Protein 6WT6 (pdb70)

InterPro domains:
  IPR000157 Toll/interleukin-1 receptor homology (TIR) domain [PF13676] (34-150)
  IPR000157 Toll/interleukin-1 receptor homology (TIR) domain [PS50104] (29-163)
  IPR000157 Toll/interleukin-1 receptor homology (TIR) domain [SM00255] (30-162)
  IPR029158 Stimulator of interferon genes protein [PTHR34339] (172-359)
  IPR035897 Toll/interleukin-1 receptor homology (TIR) domain superfamily [G3DSA:3.40.50.10140] (25-163)
  IPR035897 Toll/interleukin-1 receptor homology (TIR) domain superfamily [SSF52200] (25-157)
  IPR038623 Stimulator of interferon genes protein, C-terminal domain superfamily [G3DSA:3.40.50.12100] (213-358)
  IPR047191 Stimulator of interferon genes protein, C-terminal [cd22658] (174-353)
  IPR055432 STING, ligand-binding domain [PF15009] (174-352)

Organism: Magallana gigas (NCBI:txid29159)

Solvent-accessible surface area: 16836 Å² total; per-residue (Å²): 150,58,23,139,44,149,168,23,32,83,56,11,0,2,0,0,13,5,76,135,43,7,36,82,90,0,90,87,21,0,80,28,0,57,94,118,40,9,64,3,1,0,20,97,97,52,24,124,142,63,88,80,66,51,84,38,5,69,90,8,28,122,32,5,29,4,0,0,0,0,0,7,77,45,0,50,146,34,131,20,8,159,126,38,0,73,66,10,27,63,99,10,99,108,107,7,83,100,23,10,4,4,14,37,32,75,53,10,148,60,114,99,1,39,92,61,0,104,82,7,114,27,65,215,107,26,67,71,4,12,140,43,0,49,173,94,41,18,61,33,0,103,58,33,0,111,48,24,11,138,53,66,0,58,121,45,0,26,89,7,19,122,41,0,79,123,33,29,177,111,66,142,0,98,41,92,0,0,40,17,0,0,0,0,1,1,46,20,0,119,28,116,156,19,2,18,74,33,7,98,80,7,108,110,94,37,103,2,131,193,16,35,0,9,3,0,62,21,125,126,49,74,58,18,34,0,0,1,41,24,0,48,38,0,49,52,0,46,98,32,33,113,73,110,134,40,46,3,129,64,188,60,9,82,68,12,2,82,120,0,45,86,11,0,78,144,13,8,100,109,14,120,79,0,18,166,31,18,54,11,4,70,16,145,27,109,93,150,69,51,67,31,14,4,117,56,1,5,92,35,0,69,53,3,36,164,141,62,131

Nearest PDB structures (foldseek):
  6wt6-assembly1_A-2  TM=1.003E+00  e=1.802E-65  Magallana gigas
  6wt7-assembly1_A-2  TM=9.600E-01  e=3.112E-53  Magallana gigas
  4ef5-assembly1_A-2  TM=8.897E-01  e=1.260E-12  Homo sapiens
  6mx3-assembly1_A  TM=8.630E-01  e=6.701E-11  Homo sapiens
  6nt5-assembly1_B  TM=8.160E-01  e=1.085E-10  Homo sapiens

B-factor: mean 51.31, std 22.72, range [13.5, 141.65]

Structure (mmCIF, N/CA/C/O backbone):
data_6WT6
#
_entry.id   6WT6
#
_cell.length_a   136.424
_cell.length_b   136.424
_cell.length_c   40.325
_cell.angle_alpha   90.000
_cell.angle_beta   90.000
_cell.angle_gamma   90.000
#
_symmetry.space_group_name_H-M   'P 42 21 2'
#
loop_
_entity.id
_entity.type
_entity.pdbx_description
1 polymer 'Metazoan TIR-STING fusion'
2 water water
#
loop_
_atom_site.group_PDB
_atom_site.id
_atom_site.type_symbol
_atom_site.label_atom_id
_atom_site.label_alt_id
_atom_site.label_comp_id
_atom_site.label_asym_id
_atom_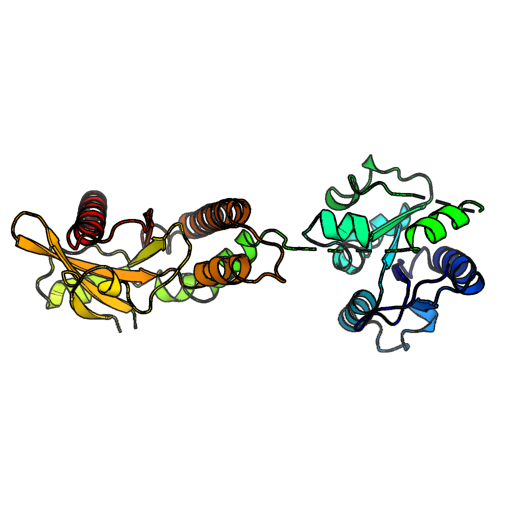site.label_entity_id
_atom_site.label_seq_id
_atom_site.pdbx_PDB_ins_code
_atom_site.Cartn_x
_atom_site.Cartn_y
_atom_site.Cartn_z
_atom_site.occupancy
_atom_site.B_iso_or_equiv
_atom_site.auth_seq_id
_atom_site.auth_comp_id
_atom_site.auth_asym_id
_atom_site.auth_atom_id
_atom_site.pdbx_PDB_model_num
ATOM 1 N N . SER A 1 21 ? 79.95700 35.81901 10.36444 1.000 47.27709 21 SER A N 1
ATOM 2 C CA . SER A 1 21 ? 80.09988 36.71701 9.22311 1.000 49.87563 21 SER A CA 1
ATOM 3 C C . SER A 1 21 ? 78.99020 36.47384 8.20260 1.000 50.46915 21 SER A C 1
ATOM 4 O O . SER A 1 21 ? 78.10160 37.30827 8.03545 1.000 55.92631 21 SER A O 1
ATOM 7 N N . VAL A 1 22 ? 79.03921 35.33083 7.52647 1.000 48.77403 22 VAL A N 1
ATOM 8 C CA . VAL A 1 22 ? 78.01428 34.94539 6.56106 1.000 49.27233 22 VAL A CA 1
ATOM 9 C C . VAL A 1 22 ? 76.87273 34.28725 7.32938 1.000 48.37164 22 VAL A C 1
ATOM 10 O O . VAL A 1 22 ? 77.10193 33.27063 8.00326 1.000 47.09260 22 VAL A O 1
ATOM 14 N N . PRO A 1 23 ? 75.65264 34.81333 7.25855 1.000 47.35435 23 PRO A N 1
ATOM 15 C CA . PRO A 1 23 ? 74.57364 34.29723 8.10373 1.000 49.51312 23 PRO A CA 1
ATOM 16 C C . PRO A 1 23 ? 74.01898 32.97187 7.60813 1.000 53.65348 23 PRO A C 1
ATOM 17 O O . PRO A 1 23 ? 74.08368 32.63863 6.42252 1.000 56.41159 23 PRO A O 1
ATOM 21 N N . VAL A 1 24 ? 73.46890 32.21139 8.55002 1.000 51.55021 24 VAL A N 1
ATOM 22 C CA . VAL A 1 24 ? 72.76593 30.97560 8.22800 1.000 50.36720 24 VAL A CA 1
ATOM 23 C C . VAL A 1 24 ? 71.34312 31.32288 7.81181 1.000 53.33980 24 VAL A C 1
ATOM 24 O O . VAL A 1 24 ? 70.68567 32.16546 8.43551 1.000 55.58516 24 VAL A O 1
ATOM 28 N N . LEU A 1 25 ? 70.85995 30.68280 6.75226 1.000 53.46941 25 LEU A N 1
ATOM 29 C CA . LEU A 1 25 ? 69.60053 31.07731 6.13771 1.000 54.68373 25 LEU A CA 1
ATOM 30 C C . LEU A 1 25 ? 68.42188 30.31049 6.72695 1.000 60.52577 25 LEU A C 1
ATOM 31 O O . LEU A 1 25 ? 68.55021 29.16111 7.15547 1.000 63.34536 25 LEU A O 1
ATOM 36 N N . ARG A 1 26 ? 67.25732 30.96255 6.71975 1.000 65.24821 26 ARG A N 1
ATOM 37 C CA . ARG A 1 26 ? 66.04949 30.45252 7.36154 1.000 68.77029 26 ARG A CA 1
ATOM 38 C C . ARG A 1 26 ? 65.39791 29.34713 6.53589 1.000 69.96644 26 ARG A C 1
ATOM 39 O O . ARG A 1 26 ? 66.04189 28.74591 5.67279 1.000 72.61791 26 ARG A O 1
ATOM 47 N N . HIS A 1 27 ? 64.11215 29.07618 6.79250 1.000 71.23341 27 HIS A N 1
AT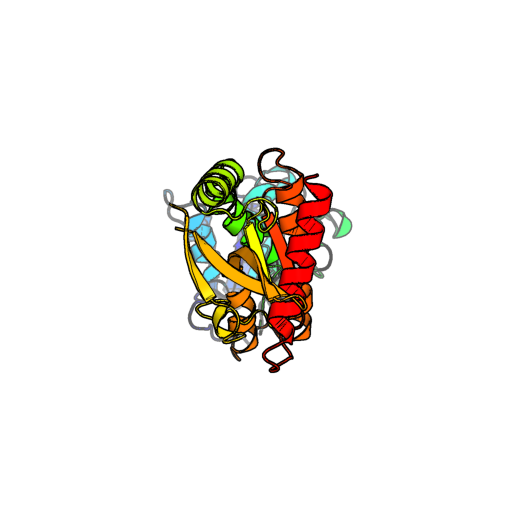OM 48 C CA . HIS A 1 27 ? 63.43019 27.99457 6.08227 1.000 71.85183 27 HIS A CA 1
ATOM 49 C C . HIS A 1 27 ? 63.22995 28.30959 4.60278 1.000 77.33415 27 HIS A C 1
ATOM 50 O O . HIS A 1 27 ? 63.66946 27.51459 3.75945 1.000 87.90857 27 HIS A O 1
ATOM 57 N N . PRO A 1 28 ? 62.57947 29.41689 4.22039 1.000 72.15360 28 PRO A N 1
ATOM 58 C CA . PRO A 1 28 ? 62.37968 29.65081 2.78120 1.000 65.61860 28 PRO A CA 1
ATOM 59 C C . PRO A 1 28 ? 63.65057 30.07362 2.06911 1.000 59.99527 28 PRO A C 1
ATOM 60 O O . PRO A 1 28 ? 63.79424 29.80521 0.87042 1.000 61.28553 28 PRO A O 1
ATOM 64 N N . HIS A 1 29 ? 64.58782 30.70112 2.77478 1.000 53.82922 29 HIS A N 1
ATOM 65 C CA . HIS A 1 29 ? 65.75740 31.27681 2.12576 1.000 51.72935 29 HIS A CA 1
ATOM 66 C C . HIS A 1 29 ? 66.76339 30.19915 1.73612 1.000 51.32684 29 HIS A C 1
ATOM 67 O O . HIS A 1 29 ? 67.10207 29.32335 2.53907 1.000 46.89689 29 HIS A O 1
ATOM 74 N N . VAL A 1 30 ? 67.23770 30.27093 0.49204 1.000 52.52644 30 VAL A N 1
ATOM 75 C CA . VAL A 1 30 ? 68.31123 29.41230 0.00345 1.000 52.91721 30 VAL A CA 1
ATOM 76 C C . VAL A 1 30 ? 69.38099 30.28364 -0.64466 1.000 52.11268 30 VAL A C 1
ATOM 77 O O . VAL A 1 30 ? 70.45239 29.79669 -1.02064 1.000 52.35742 30 VAL A O 1
ATOM 81 N N . TYR A 1 31 ? 69.09519 31.57664 -0.78382 1.000 49.66902 31 TYR A N 1
ATOM 82 C CA . TYR A 1 31 ? 70.05982 32.55118 -1.27308 1.000 49.26763 31 TYR A CA 1
ATOM 83 C C . TYR A 1 31 ? 70.14137 33.71821 -0.30149 1.000 46.26371 31 TYR A C 1
ATOM 84 O O . TYR A 1 31 ? 69.14249 34.10425 0.30967 1.000 41.71442 31 TYR A O 1
ATOM 93 N N . HIS A 1 32 ? 71.34471 34.28515 -0.17362 1.000 48.87983 32 HIS A N 1
ATOM 94 C CA . HIS A 1 32 ? 71.49649 35.52191 0.58596 1.000 50.89780 32 HIS A CA 1
ATOM 95 C C . HIS A 1 32 ? 70.92554 36.71122 -0.17493 1.000 51.48112 32 HIS A C 1
ATOM 96 O O . HIS A 1 32 ? 70.33273 37.61248 0.42825 1.000 53.95625 32 HIS A O 1
ATOM 103 N N . ALA A 1 33 ? 71.09689 36.73959 -1.49406 1.000 48.62455 33 ALA A N 1
ATOM 104 C CA . ALA A 1 33 ? 70.66207 37.88854 -2.27200 1.000 47.23569 33 ALA A CA 1
ATOM 105 C C . ALA A 1 33 ? 70.23326 37.45594 -3.66556 1.000 48.21688 33 ALA A C 1
ATOM 106 O O . ALA A 1 33 ? 70.88540 36.62088 -4.29651 1.000 51.64023 33 ALA A O 1
ATOM 108 N N . PHE A 1 34 ? 69.12771 38.02634 -4.13186 1.000 47.13518 34 PHE A N 1
ATOM 109 C CA . PHE A 1 34 ? 68.72247 37.93452 -5.52518 1.000 51.48346 34 PHE A CA 1
ATOM 110 C C . PHE A 1 34 ? 69.11445 39.22793 -6.21966 1.000 50.86447 34 PHE A C 1
ATOM 111 O O . PHE A 1 34 ? 68.75663 40.31740 -5.76171 1.000 47.71128 34 PHE A O 1
ATOM 119 N N . ILE A 1 35 ? 69.85749 39.10402 -7.31169 1.000 54.32402 35 ILE A N 1
ATOM 120 C CA . ILE A 1 35 ? 70.29559 40.25254 -8.09355 1.000 59.20634 35 ILE A CA 1
ATOM 121 C C . ILE A 1 35 ? 69.28120 40.46839 -9.21184 1.000 62.01148 35 ILE A C 1
ATOM 122 O O . ILE A 1 35 ? 69.22676 39.69813 -10.17441 1.000 64.08236 35 ILE A O 1
ATOM 127 N N . SER A 1 36 ? 68.46462 41.51041 -9.07222 1.000 62.10521 36 SER A N 1
ATOM 128 C CA . SER A 1 36 ? 67.46855 41.87765 -10.06884 1.000 63.71427 36 SER A CA 1
ATOM 129 C C . SER A 1 36 ? 68.06899 42.92911 -10.99340 1.000 58.97190 36 SER A C 1
ATOM 130 O O . SER A 1 36 ? 68.42667 44.02453 -10.54646 1.000 55.74069 36 SER A O 1
ATOM 133 N N . TYR A 1 37 ? 68.17737 42.59606 -12.27653 1.000 56.63610 37 TYR A N 1
ATOM 134 C CA . TYR A 1 37 ? 68.80408 43.47740 -13.24809 1.000 59.36733 37 TYR A CA 1
ATOM 135 C C . TYR A 1 37 ? 68.03922 43.40879 -14.55987 1.000 58.06419 37 TYR A C 1
ATOM 136 O O . TYR A 1 37 ? 67.33485 42.43595 -14.84174 1.000 53.57008 37 TYR A O 1
ATOM 145 N N . CYS A 1 38 ? 68.17922 44.46595 -15.35763 1.000 59.96941 38 CYS A N 1
ATOM 146 C CA . CYS A 1 38 ? 67.66109 44.46547 -16.72023 1.000 61.49542 38 CYS A CA 1
ATOM 147 C C . CYS A 1 38 ? 68.66508 43.77014 -17.62956 1.000 60.64487 38 CYS A C 1
ATOM 148 O O . CYS A 1 38 ? 69.79463 44.24475 -17.79037 1.000 59.85543 38 CYS A O 1
ATOM 151 N N . ALA A 1 39 ? 68.25630 42.64612 -18.22299 1.000 64.09312 39 ALA A N 1
ATOM 152 C CA . ALA A 1 39 ? 69.17029 41.88023 -19.06191 1.000 69.83999 39 ALA A CA 1
ATOM 153 C C . ALA A 1 39 ? 69.57357 42.63265 -20.32508 1.000 72.23424 39 ALA A C 1
ATOM 154 O O . ALA A 1 39 ? 70.61208 42.31656 -20.91451 1.000 73.05548 39 ALA A O 1
ATOM 156 N N . ASP A 1 40 ? 68.78375 43.62431 -20.74647 1.000 74.22723 40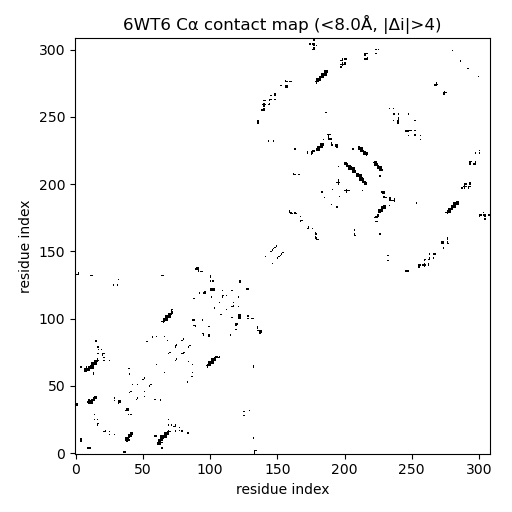 ASP A N 1
ATOM 157 C CA . ASP A 1 40 ? 69.10831 44.39213 -21.94395 1.000 80.92292 40 ASP A CA 1
ATOM 158 C C . ASP A 1 40 ? 70.26414 45.35881 -21.71511 1.000 84.02691 40 ASP A C 1
ATOM 159 O O . ASP A 1 40 ? 71.04979 45.59999 -22.63876 1.000 88.47783 40 ASP A O 1
ATOM 164 N N . ALA A 1 41 ? 70.39568 45.92246 -20.51433 1.000 83.43394 41 ALA A N 1
ATOM 165 C CA . ALA A 1 41 ? 71.41187 46.93700 -20.25567 1.000 86.23271 41 ALA A CA 1
ATOM 166 C C . ALA A 1 41 ? 72.48890 46.44421 -19.29562 1.000 85.37838 41 ALA A C 1
ATOM 167 O O . ALA A 1 41 ? 73.62658 46.20870 -19.71678 1.000 85.42221 41 ALA A O 1
ATOM 169 N N . ASP A 1 42 ? 72.16247 46.29426 -18.00945 1.000 83.03646 42 ASP A N 1
ATOM 170 C CA . ASP A 1 42 ? 73.15871 46.11875 -16.95853 1.000 86.26128 42 ASP A CA 1
ATOM 171 C C . ASP A 1 42 ? 73.51023 44.66222 -16.68266 1.000 83.36623 42 ASP A C 1
ATOM 172 O O . ASP A 1 42 ? 73.74001 44.30418 -15.51929 1.000 84.61158 42 ASP A O 1
ATOM 177 N N . THR A 1 43 ? 73.56275 43.81018 -17.70148 1.000 78.50338 43 THR A N 1
ATOM 178 C CA . THR A 1 43 ? 73.97546 42.43378 -17.45743 1.000 75.98329 43 THR A CA 1
ATOM 179 C C . THR A 1 43 ? 75.43733 42.36255 -17.02605 1.000 81.41263 43 THR A C 1
ATOM 180 O O . THR A 1 43 ? 75.78520 41.60998 -16.10649 1.000 81.67618 43 THR A O 1
ATOM 184 N N . SER A 1 44 ? 76.30462 43.14863 -17.66724 1.000 84.14373 44 SER A N 1
ATOM 185 C CA . SER A 1 44 ? 77.71197 43.16593 -17.28216 1.000 86.17116 44 SER A CA 1
ATOM 186 C C . SER A 1 44 ? 77.88425 43.66689 -15.85215 1.000 82.03376 44 SER A C 1
ATOM 187 O O . SER A 1 44 ? 78.62654 43.07520 -15.05905 1.000 78.24501 44 SER A O 1
ATOM 190 N N . HIS A 1 45 ? 77.19906 44.76077 -15.50518 1.000 82.23710 45 HIS A N 1
ATOM 191 C CA . HIS A 1 45 ? 77.29499 45.30219 -14.15258 1.000 82.60966 45 HIS A CA 1
ATOM 192 C C . HIS A 1 45 ? 76.79587 44.30103 -13.11933 1.000 82.01846 45 HIS A C 1
ATOM 193 O O . HIS A 1 45 ? 77.36070 44.19152 -12.02394 1.000 80.69578 45 HIS A O 1
ATOM 200 N N . ALA A 1 46 ? 75.73297 43.56450 -13.44726 1.000 80.44741 46 ALA A N 1
ATOM 201 C CA . ALA A 1 46 ? 75.17743 42.61423 -12.49165 1.000 75.13916 46 ALA A CA 1
ATOM 202 C C . ALA A 1 46 ? 76.12968 41.44815 -12.25683 1.000 74.62141 46 ALA A C 1
ATOM 203 O O . ALA A 1 46 ? 76.23365 40.94300 -11.13267 1.000 71.64225 46 ALA A O 1
ATOM 205 N N . ARG A 1 47 ? 76.83712 41.01108 -13.30329 1.000 75.55174 47 ARG A N 1
ATOM 206 C CA . ARG A 1 47 ? 77.85618 39.98051 -13.12708 1.000 77.28733 47 ARG A CA 1
ATOM 207 C C . ARG A 1 47 ? 78.98328 40.47119 -12.22716 1.000 76.29755 47 ARG A C 1
ATOM 208 O O . ARG A 1 47 ? 79.48888 39.71874 -11.38567 1.000 72.29507 47 ARG A O 1
ATOM 216 N N . THR A 1 48 ? 79.39045 41.73211 -12.39120 1.000 76.78138 48 THR A N 1
ATOM 217 C CA . THR A 1 48 ? 80.45092 42.28580 -11.55570 1.000 75.10791 48 THR A CA 1
ATOM 218 C C . THR A 1 48 ? 80.04744 42.27858 -10.08566 1.000 75.05720 48 THR A C 1
ATOM 219 O O . THR A 1 48 ? 80.81404 41.83554 -9.22206 1.000 77.26819 48 THR A O 1
ATOM 223 N N . ILE A 1 49 ? 78.83685 42.75711 -9.78354 1.000 70.90061 49 ILE A N 1
ATOM 224 C CA . ILE A 1 49 ? 78.35314 42.73736 -8.40454 1.000 66.05534 49 ILE A CA 1
ATOM 225 C C . ILE A 1 49 ? 78.21838 41.30375 -7.90881 1.000 64.15798 49 ILE A C 1
ATOM 226 O O . ILE A 1 49 ? 78.57635 40.99151 -6.76756 1.000 63.52329 49 ILE A O 1
ATOM 231 N N . LEU A 1 50 ? 77.71940 40.40763 -8.76346 1.000 65.52244 50 LEU A N 1
ATOM 232 C CA . LEU A 1 50 ? 77.58615 39.00270 -8.38692 1.000 66.61098 50 LEU A CA 1
ATOM 233 C C . LEU A 1 50 ? 78.92731 38.40584 -7.98341 1.000 72.24135 50 LEU A C 1
ATOM 234 O O . LEU A 1 50 ? 79.05002 37.78501 -6.92096 1.000 74.52560 50 LEU A O 1
ATOM 239 N N . ASP A 1 51 ? 79.94541 38.57618 -8.83040 1.000 76.09771 51 ASP A N 1
ATOM 240 C CA . ASP A 1 51 ? 81.25854 38.01280 -8.53580 1.000 79.05316 51 ASP A CA 1
ATOM 241 C C . ASP A 1 51 ? 81.85233 38.61258 -7.26785 1.000 77.64006 51 ASP A C 1
ATOM 242 O O . ASP A 1 51 ? 82.58131 37.92882 -6.54019 1.000 75.87328 51 ASP A O 1
ATOM 247 N N . SER A 1 52 ? 81.54461 39.88044 -6.98138 1.000 77.58816 52 SER A N 1
ATOM 248 C CA . SER A 1 52 ? 82.05416 40.51334 -5.76924 1.000 77.34327 52 SER A CA 1
ATOM 249 C C . SER A 1 52 ? 81.43700 39.89820 -4.52072 1.000 77.19655 52 SER A C 1
ATOM 250 O O . SER A 1 52 ? 82.12106 39.72398 -3.50542 1.000 78.42640 52 SER A O 1
ATOM 253 N N . VAL A 1 53 ? 80.14585 39.57099 -4.57099 1.000 73.59327 53 VAL A N 1
ATOM 254 C CA . VAL A 1 53 ? 79.46738 39.05088 -3.38909 1.000 67.64198 53 VAL A CA 1
ATOM 255 C C . VAL A 1 53 ? 79.78821 37.57750 -3.18345 1.000 67.89683 53 VAL A C 1
ATOM 256 O O . VAL A 1 53 ? 80.11601 37.14997 -2.07114 1.000 66.68288 53 VAL A O 1
ATOM 260 N N . GLU A 1 54 ? 79.69848 36.77874 -4.25044 1.000 68.79614 54 GLU A N 1
ATOM 261 C CA . GLU A 1 54 ? 79.82996 35.33320 -4.09877 1.000 70.99022 54 GLU A CA 1
ATOM 262 C C . GLU A 1 54 ? 81.22867 34.93156 -3.64588 1.000 77.97565 54 GLU A C 1
ATOM 263 O O . GLU A 1 54 ? 81.38891 33.90618 -2.97328 1.000 80.11197 54 GLU A O 1
ATOM 269 N N . SER A 1 55 ? 82.24874 35.72192 -3.98938 1.000 80.61274 55 SER A N 1
ATOM 270 C CA . SER A 1 55 ? 83.59519 35.41898 -3.51444 1.000 84.60588 55 SER A CA 1
ATOM 271 C C . SER A 1 55 ? 83.69320 35.59015 -2.00350 1.000 83.09038 55 SER A C 1
ATOM 272 O O . SER A 1 55 ? 84.34809 34.79077 -1.32328 1.000 83.48407 55 SER A O 1
ATOM 275 N N . ARG A 1 56 ? 83.03681 36.62155 -1.46064 1.000 80.41899 56 ARG A N 1
ATOM 276 C CA . ARG A 1 56 ? 83.08116 36.87522 -0.02410 1.000 75.71196 56 ARG A CA 1
ATOM 277 C C . ARG A 1 56 ? 82.42762 35.76247 0.78364 1.000 70.95301 56 ARG A C 1
ATOM 278 O O . ARG A 1 56 ? 82.63366 35.69169 2.00021 1.000 71.60024 56 ARG A O 1
ATOM 286 N N . GLY A 1 57 ? 81.64910 34.89474 0.14557 1.000 65.46931 57 GLY A N 1
ATOM 287 C CA . GLY A 1 57 ? 81.02832 33.76597 0.80803 1.000 60.09440 57 GLY A CA 1
ATOM 288 C C . GLY A 1 57 ? 79.52739 33.69071 0.64377 1.000 57.24367 57 GLY A C 1
ATOM 289 O O . GLY A 1 57 ? 78.94986 32.61412 0.84672 1.000 58.11291 57 GLY A O 1
ATOM 290 N N . PHE A 1 58 ? 78.87150 34.78824 0.27723 1.000 53.34557 58 PHE A N 1
ATOM 291 C CA . PHE A 1 58 ? 77.42423 34.77212 0.12920 1.000 51.98954 58 PHE A CA 1
ATOM 292 C C . PHE A 1 58 ? 77.00907 33.96886 -1.10042 1.000 53.46359 58 PHE A C 1
ATOM 293 O O . PHE A 1 58 ? 77.72393 33.90800 -2.10410 1.000 55.31726 58 PHE A O 1
ATOM 301 N N . THR A 1 59 ? 75.83800 33.34216 -1.00589 1.000 52.11722 59 THR A N 1
ATOM 302 C CA . THR A 1 59 ? 75.24469 32.59188 -2.10644 1.000 56.26722 59 THR A CA 1
ATOM 303 C C . THR A 1 59 ? 74.14321 33.43498 -2.73883 1.000 55.66861 59 THR A C 1
ATOM 304 O O . THR A 1 59 ? 73.20703 33.85595 -2.05139 1.000 55.16609 59 THR A O 1
ATOM 308 N N . CYS A 1 60 ? 74.25247 33.67786 -4.04117 1.000 53.67993 60 CYS A N 1
ATOM 309 C CA . CYS A 1 60 ? 73.33283 34.55985 -4.74016 1.000 56.45575 60 CYS A CA 1
ATOM 310 C C . CYS A 1 60 ? 72.58632 33.81166 -5.83680 1.000 58.15860 60 CYS A C 1
ATOM 311 O O . CYS A 1 60 ? 72.98109 32.72335 -6.26477 1.000 57.13086 60 CYS A O 1
ATOM 314 N N . CYS A 1 61 ? 71.49061 34.42077 -6.28193 1.000 58.42601 61 CYS A N 1
ATOM 315 C CA . CYS A 1 61 ? 70.69384 33.93577 -7.40179 1.000 57.35460 61 CYS A CA 1
ATOM 316 C C . CYS A 1 61 ? 70.84380 34.92131 -8.55246 1.000 60.57829 61 CYS A C 1
ATOM 317 O O . CYS A 1 61 ? 70.52120 36.10521 -8.40439 1.000 62.10795 61 CYS A O 1
ATOM 320 N N . PHE A 1 62 ? 71.33279 34.43249 -9.69092 1.000 62.25026 62 PHE A N 1
ATOM 321 C CA . PHE A 1 62 ? 71.63330 35.26565 -10.85036 1.000 63.07296 62 PHE A CA 1
ATOM 322 C C . PHE A 1 62 ? 70.90107 34.70212 -12.06027 1.000 59.27375 62 PHE A C 1
ATOM 323 O O . PHE A 1 62 ? 71.10239 33.53704 -12.41926 1.000 56.50857 62 PHE A O 1
ATOM 331 N N . ALA A 1 63 ? 70.06734 35.53381 -12.69275 1.000 59.00050 63 ALA A N 1
ATOM 332 C CA . ALA A 1 63 ? 69.16293 35.06328 -13.74044 1.000 61.21174 63 ALA A CA 1
ATOM 333 C C . ALA A 1 63 ? 69.91182 34.34136 -14.85695 1.000 63.17850 63 ALA A C 1
ATOM 334 O O . ALA A 1 63 ? 69.60077 33.19176 -15.18747 1.000 62.36752 63 ALA A O 1
ATOM 336 N N . GLU A 1 64 ? 70.91075 35.00983 -15.44519 1.000 65.78793 64 GLU A N 1
ATOM 337 C CA . GLU A 1 64 ? 71.66753 34.42975 -16.55375 1.000 70.62923 64 GLU A CA 1
ATOM 338 C C . GLU A 1 64 ? 72.21520 33.05095 -16.20594 1.000 72.46446 64 GLU A C 1
ATOM 339 O O . GLU A 1 64 ? 72.14695 32.12018 -17.01830 1.000 76.74855 64 GLU A O 1
ATOM 345 N N . ARG A 1 65 ? 72.76358 32.90137 -15.00044 1.000 70.05698 65 ARG A N 1
ATOM 346 C CA . ARG A 1 65 ? 73.40371 31.64684 -14.62163 1.000 69.03709 65 ARG A CA 1
ATOM 347 C C . ARG A 1 65 ? 72.39163 30.61244 -14.14678 1.000 69.04929 65 ARG A C 1
ATOM 348 O O . ARG A 1 65 ? 72.45596 29.44448 -14.54841 1.000 69.79057 65 ARG A O 1
ATOM 356 N N . ASP A 1 66 ? 71.44550 31.02982 -13.30629 1.000 66.46752 66 ASP A N 1
ATOM 357 C CA . ASP A 1 66 ? 70.56829 30.11790 -12.58360 1.000 61.64835 66 ASP A CA 1
ATOM 358 C C . ASP A 1 66 ? 69.23938 29.84932 -13.28520 1.000 59.95960 66 ASP A C 1
ATOM 359 O O . ASP A 1 66 ? 68.66987 28.76873 -13.10008 1.000 58.72360 66 ASP A O 1
ATOM 364 N N . PHE A 1 67 ? 68.71893 30.78433 -14.07965 1.000 71.10994 67 PHE A N 1
ATOM 365 C CA . PHE A 1 67 ? 67.44672 30.57607 -14.76660 1.000 71.45512 67 PHE A CA 1
ATOM 366 C C . PHE A 1 67 ? 67.69546 29.86923 -16.09531 1.000 76.95081 67 PHE A C 1
ATOM 367 O O . PHE A 1 67 ? 68.43773 30.37479 -16.94643 1.000 70.01128 67 PHE A O 1
ATOM 375 N N . LEU A 1 68 ? 67.07357 28.69853 -16.26671 1.000 76.41417 68 LEU A N 1
ATOM 376 C CA . LEU A 1 68 ? 67.20014 27.94700 -17.50364 1.000 76.89974 68 LEU A CA 1
ATOM 377 C C . LEU A 1 68 ? 66.65503 28.77222 -18.66890 1.000 78.32752 68 LEU A C 1
ATOM 378 O O . LEU A 1 68 ? 65.82904 29.66657 -18.46999 1.000 76.48400 68 LEU A O 1
ATOM 383 N N . PRO A 1 69 ? 67.11484 28.49777 -19.89732 1.000 80.59352 69 PRO A N 1
ATOM 384 C CA . PRO A 1 69 ? 66.75959 29.38807 -21.02067 1.000 80.50212 69 PRO A CA 1
ATOM 385 C C . PRO A 1 69 ? 65.26456 29.56725 -21.23348 1.000 79.24196 69 PRO A C 1
ATOM 386 O O . PRO A 1 69 ? 64.82911 30.66582 -21.60216 1.000 79.18130 69 PRO A O 1
ATOM 390 N N . GLY A 1 70 ? 64.46126 28.53449 -21.00102 1.000 79.80634 70 GLY A N 1
ATOM 391 C CA . GLY A 1 70 ? 63.03648 28.61421 -21.24149 1.000 82.54057 70 GLY A CA 1
ATOM 392 C C . GLY A 1 70 ? 62.16669 28.89691 -20.03571 1.000 86.93238 70 GLY A C 1
ATOM 393 O O . GLY A 1 70 ? 60.93695 28.83613 -20.15713 1.000 88.59199 70 GLY A O 1
ATOM 394 N N . GLU A 1 71 ? 62.75273 29.21831 -18.88088 1.000 88.50275 71 GLU A N 1
ATOM 395 C CA . GLU A 1 71 ? 62.00271 29.35923 -17.63832 1.000 88.11748 71 GLU A CA 1
ATOM 396 C C . GLU A 1 71 ? 62.24289 30.70867 -16.96767 1.000 84.63649 71 GLU A C 1
ATOM 397 O O . GLU A 1 71 ? 62.16679 30.82018 -15.74239 1.000 81.77005 71 GLU A O 1
ATOM 403 N N . CYS A 1 72 ? 62.52606 31.74573 -17.75013 1.000 85.12518 72 CYS A N 1
ATOM 404 C CA . CYS A 1 72 ? 62.70278 33.08900 -17.19514 1.000 82.71238 72 CYS A CA 1
ATOM 405 C C . CYS A 1 72 ? 61.37691 33.84218 -17.13206 1.000 77.50954 72 CYS A C 1
ATOM 406 O O . CYS A 1 72 ? 61.23813 34.96049 -17.62767 1.000 78.96473 72 CYS A O 1
ATOM 409 N N . THR A 1 73 ? 60.38432 33.22241 -16.50669 1.000 70.05453 73 THR A N 1
ATOM 410 C CA . THR A 1 73 ? 59.07395 33.83030 -16.34751 1.000 60.83309 73 THR A CA 1
ATOM 411 C C . THR A 1 73 ? 58.98576 34.55849 -15.00478 1.000 57.39716 73 THR A C 1
ATOM 412 O O . THR A 1 73 ? 59.85762 34.43714 -14.14100 1.000 52.01065 73 THR A O 1
ATOM 416 N N . SER A 1 74 ? 57.90489 35.32836 -14.83854 1.000 56.57138 74 SER A N 1
ATOM 417 C CA . SER A 1 74 ? 57.76180 36.16207 -13.64762 1.000 54.85995 74 SER A CA 1
ATOM 418 C C . SER A 1 74 ? 57.61354 35.33203 -12.38011 1.000 49.23441 74 SER A C 1
ATOM 419 O O . SER A 1 74 ? 58.03599 35.77475 -11.30399 1.000 45.57653 74 SER A O 1
ATOM 422 N N . ASP A 1 75 ? 57.02016 34.13882 -12.48372 1.000 48.30118 75 ASP A N 1
ATOM 423 C CA . ASP A 1 75 ? 56.80436 33.31078 -11.30068 1.000 46.86739 75 ASP A CA 1
ATOM 424 C C . ASP A 1 75 ? 58.09230 32.65295 -10.82331 1.000 47.79147 75 ASP A C 1
ATOM 425 O O . ASP A 1 75 ? 58.29087 32.45968 -9.61752 1.000 46.52564 75 ASP A O 1
ATOM 430 N N . VAL A 1 76 ? 58.95588 32.25504 -11.75655 1.000 50.13750 76 VAL A N 1
ATOM 431 C CA . VAL A 1 76 ? 60.28042 31.76846 -11.37907 1.000 51.27089 76 VAL A CA 1
ATOM 432 C C . VAL A 1 76 ? 61.07272 32.88249 -10.70772 1.000 49.94097 76 VAL A C 1
ATOM 433 O O . VAL A 1 76 ? 61.82669 32.64739 -9.75309 1.000 49.63536 76 VAL A O 1
ATOM 437 N N . VAL A 1 77 ? 60.89571 34.11755 -11.18177 1.000 49.21840 77 VAL A N 1
ATOM 438 C CA . VAL A 1 77 ? 61.53485 35.26224 -10.53941 1.000 47.94728 77 VAL A CA 1
ATOM 439 C C . VAL A 1 77 ? 61.02777 35.41751 -9.11110 1.000 45.48019 77 VAL A C 1
ATOM 440 O O . VAL A 1 77 ? 61.81202 35.54136 -8.16293 1.000 44.90339 77 VAL A O 1
ATOM 444 N N . VAL A 1 78 ? 59.70601 35.39604 -8.93588 1.000 44.10408 78 VAL A N 1
ATOM 445 C CA . VAL A 1 78 ? 59.13779 35.56791 -7.60460 1.000 41.78891 78 VAL A CA 1
ATOM 446 C C . VAL A 1 78 ? 59.48073 34.37886 -6.71389 1.000 41.92755 78 VAL A C 1
ATOM 447 O O . VAL A 1 78 ? 59.69951 34.54387 -5.50637 1.000 40.45189 78 VAL A O 1
ATOM 451 N N . ASP A 1 79 ? 59.55541 33.17157 -7.28389 1.000 43.81107 79 ASP A N 1
ATOM 452 C CA . ASP A 1 79 ? 60.07528 32.03594 -6.52700 1.000 44.40292 79 ASP A CA 1
ATOM 453 C C . ASP A 1 79 ? 61.49672 32.30521 -6.04172 1.000 44.83908 79 ASP A C 1
ATOM 454 O O . ASP A 1 79 ? 61.86511 31.91611 -4.92659 1.000 46.29374 79 ASP A O 1
ATOM 459 N N . ALA A 1 80 ? 62.30637 32.98300 -6.85980 1.000 46.02201 80 ALA A N 1
ATOM 460 C CA . ALA A 1 80 ? 63.66039 33.32648 -6.43793 1.000 46.59027 80 ALA A CA 1
ATOM 461 C C . ALA A 1 80 ? 63.64909 34.42439 -5.38272 1.000 44.52483 80 ALA A C 1
ATOM 462 O O . ALA A 1 80 ? 64.42633 34.37645 -4.42217 1.000 43.97404 80 ALA A O 1
ATOM 464 N N . ILE A 1 81 ? 62.78015 35.42375 -5.54624 1.000 42.68182 81 ILE A N 1
ATOM 465 C CA . ILE A 1 81 ? 62.67278 36.48998 -4.55296 1.000 42.72207 81 ILE A CA 1
ATOM 466 C C . ILE A 1 81 ? 62.20301 35.92873 -3.21459 1.000 42.46202 81 ILE A C 1
ATOM 467 O O . ILE A 1 81 ? 62.68498 36.33518 -2.14903 1.000 37.77555 81 ILE A O 1
ATOM 472 N N . HIS A 1 82 ? 61.26372 34.97773 -3.24767 1.000 39.93504 82 HIS A N 1
ATOM 473 C CA . HIS A 1 82 ? 60.76944 34.37889 -2.01135 1.000 39.84475 82 HIS A CA 1
ATOM 474 C C . HIS A 1 82 ? 61.88152 33.67326 -1.24606 1.000 41.68072 82 HIS A C 1
ATOM 475 O O . HIS A 1 82 ? 61.88818 33.68281 -0.00927 1.000 36.56309 82 HIS A O 1
ATOM 482 N N . CYS A 1 83 ? 62.83026 33.07040 -1.95923 1.000 43.51070 83 CYS A N 1
ATOM 483 C CA . CYS A 1 83 ? 63.92766 32.33421 -1.35015 1.000 41.57188 83 CYS A CA 1
ATOM 484 C C . CYS A 1 83 ? 65.16825 33.18583 -1.13081 1.000 44.08551 83 CYS A C 1
ATOM 485 O O . CYS A 1 83 ? 66.20169 32.65280 -0.71817 1.000 48.02055 83 CYS A O 1
ATOM 488 N N . SER A 1 84 ? 65.10402 34.48210 -1.40187 1.000 44.06431 84 SER A N 1
ATOM 489 C CA . SER A 1 84 ? 66.24691 35.36452 -1.22082 1.000 49.91866 84 SER A CA 1
ATOM 490 C C . SER A 1 84 ? 66.02284 36.24909 -0.00304 1.000 49.26392 84 SER A C 1
ATOM 491 O O . SER A 1 84 ? 64.99813 36.93366 0.10104 1.000 45.92602 84 SER A O 1
ATOM 494 N N . LYS A 1 85 ? 66.98494 36.21731 0.91788 1.000 50.98591 85 LYS A N 1
ATOM 495 C CA . LYS A 1 85 ? 66.92527 37.06540 2.10187 1.000 50.98465 85 LYS A CA 1
ATOM 496 C C . LYS A 1 85 ? 66.87065 38.53943 1.71648 1.000 48.06579 85 LYS A C 1
ATOM 497 O O . LYS A 1 85 ? 65.99361 39.28220 2.17387 1.000 46.38107 85 LYS A O 1
ATOM 503 N N . ASN A 1 86 ? 67.78668 38.97529 0.85755 1.000 46.88985 86 ASN A N 1
ATOM 504 C CA . ASN A 1 86 ? 67.79071 40.33281 0.33861 1.000 48.98694 86 ASN A CA 1
ATOM 505 C C . ASN A 1 86 ? 67.59315 40.31051 -1.17363 1.000 49.47859 86 ASN A C 1
ATOM 506 O O . ASN A 1 86 ? 67.86884 39.31388 -1.84571 1.000 51.48197 86 ASN A O 1
ATOM 511 N N . VAL A 1 87 ? 67.09209 41.42193 -1.70470 1.000 44.82798 87 VAL A N 1
ATOM 512 C CA . VAL A 1 87 ? 66.96592 41.63029 -3.14401 1.000 45.10790 87 VAL A CA 1
ATOM 513 C C . VAL A 1 87 ? 67.78440 42.86276 -3.50287 1.000 46.31001 87 VAL A C 1
ATOM 514 O O . VAL A 1 87 ? 67.53116 43.95608 -2.98034 1.000 44.37505 87 VAL A O 1
ATOM 518 N N . ILE A 1 88 ? 68.76022 42.68807 -4.38942 1.000 50.75126 88 ILE A N 1
ATOM 519 C CA . ILE A 1 88 ? 69.63234 43.76850 -4.83641 1.000 51.61415 88 ILE A CA 1
ATOM 520 C C . ILE A 1 88 ? 69.08812 44.30969 -6.15324 1.000 55.17016 88 ILE A C 1
ATOM 521 O O . ILE A 1 88 ? 69.02241 43.58366 -7.15271 1.000 58.48974 88 ILE A O 1
ATOM 526 N N . LEU A 1 89 ? 68.68923 45.58058 -6.15517 1.000 55.53077 89 LEU A N 1
ATOM 527 C CA . LEU A 1 89 ? 68.17502 46.24956 -7.34482 1.000 54.00257 89 LEU A CA 1
ATOM 528 C C . LEU A 1 89 ? 69.30482 47.02517 -8.01104 1.000 60.06150 89 LEU A C 1
ATOM 529 O O . LEU A 1 89 ? 69.90142 47.91125 -7.39076 1.000 65.27838 89 LEU A O 1
ATOM 534 N N . VAL A 1 90 ? 69.59292 46.69430 -9.26856 1.000 62.13234 90 VAL A N 1
ATOM 535 C CA . VAL A 1 90 ? 70.60497 47.39483 -10.05501 1.000 63.86347 90 VAL A CA 1
ATOM 536 C C . VAL A 1 90 ? 69.87835 48.46199 -10.86798 1.000 68.13061 90 VAL A C 1
ATOM 537 O O . VAL A 1 90 ? 69.32392 48.18265 -11.93347 1.000 69.24577 90 VAL A O 1
ATOM 541 N N . ILE A 1 91 ? 69.89074 49.69317 -10.36753 1.000 70.45137 91 ILE A N 1
ATOM 542 C CA . ILE A 1 91 ? 69.09660 50.78302 -10.92070 1.000 74.36908 91 ILE A CA 1
ATOM 543 C C . ILE A 1 91 ? 70.04407 51.76741 -11.59355 1.000 78.55478 91 ILE A C 1
ATOM 544 O O . ILE A 1 91 ? 70.79859 52.48376 -10.92231 1.000 79.49366 91 ILE A O 1
ATOM 549 N N . SER A 1 92 ? 69.99324 51.81284 -12.92401 1.000 80.04645 92 SER A N 1
ATOM 550 C CA . SER A 1 92 ? 70.81985 52.69467 -13.73920 1.000 82.07624 92 SER A CA 1
ATOM 551 C C . SER A 1 92 ? 69.92206 53.66829 -14.49645 1.000 84.55243 92 SER A C 1
ATOM 552 O O . SER A 1 92 ? 68.69245 53.58416 -14.37812 1.000 85.35171 92 SER A O 1
ATOM 555 N N . PRO A 1 93 ? 70.47776 54.61606 -15.26200 1.000 84.45503 93 PRO A N 1
ATOM 556 C CA . PRO A 1 93 ? 69.60836 55.40949 -16.14564 1.000 84.25681 93 PRO A CA 1
ATOM 557 C C . PRO A 1 93 ? 68.86258 54.56330 -17.16073 1.000 82.97446 93 PRO A C 1
ATOM 558 O O . PRO A 1 93 ? 67.70148 54.85402 -17.46966 1.000 78.99710 93 PRO A O 1
ATOM 562 N N . ALA A 1 94 ? 69.49683 53.51234 -17.68290 1.000 85.98399 94 ALA A N 1
ATOM 563 C CA . ALA A 1 94 ? 68.83477 52.64335 -18.64833 1.000 86.66199 94 ALA A CA 1
ATOM 564 C C . ALA A 1 94 ? 67.84149 51.70011 -17.98283 1.000 87.22120 94 ALA A C 1
ATOM 565 O O . ALA A 1 94 ? 66.87578 51.27145 -18.62610 1.000 87.35631 94 ALA A O 1
ATOM 567 N N . SER A 1 95 ? 68.05741 51.36724 -16.70645 1.000 87.11889 95 SER A N 1
ATOM 568 C CA . SER A 1 95 ? 67.14183 50.46562 -16.01301 1.000 86.71635 95 SER A CA 1
ATOM 569 C C . SER A 1 95 ? 65.74623 51.06142 -15.89458 1.000 87.85966 95 SER A C 1
ATOM 570 O O . SER A 1 95 ? 64.75766 50.32078 -15.83797 1.000 86.46914 95 SER A O 1
ATOM 573 N N . LEU A 1 96 ? 65.64191 52.38986 -15.86107 1.000 90.01062 96 LEU A N 1
ATOM 574 C CA . LEU A 1 96 ? 64.33583 53.02372 -15.73440 1.000 90.97653 96 LEU A CA 1
ATOM 575 C C . LEU A 1 96 ? 63.57402 53.04066 -17.05584 1.000 91.90375 96 LEU A C 1
ATOM 576 O O . LEU A 1 96 ? 62.33842 53.08076 -17.05258 1.000 91.40438 96 LEU A O 1
ATOM 581 N N . GLN A 1 97 ? 64.28115 52.99997 -18.18546 1.000 92.89736 97 GLN A N 1
ATOM 582 C CA . GLN A 1 97 ? 63.64396 53.06505 -19.49450 1.000 93.85278 97 GLN A CA 1
ATOM 583 C C . GLN A 1 97 ? 63.16381 51.71049 -19.99095 1.000 92.93226 97 GLN A C 1
ATOM 584 O O . GLN A 1 97 ? 62.40376 51.65698 -20.96505 1.000 96.07907 97 GLN A O 1
ATOM 590 N N . SER A 1 98 ? 63.57476 50.62668 -19.34289 1.000 89.76114 98 SER A N 1
ATOM 591 C CA . SER A 1 98 ? 63.50192 49.29993 -19.93671 1.000 89.58931 98 SER A CA 1
ATOM 592 C C . SER A 1 98 ? 62.19037 48.57453 -19.68407 1.000 86.57725 98 SER A C 1
ATOM 593 O O . SER A 1 98 ? 62.07069 47.41906 -20.10743 1.000 89.88524 98 SER A O 1
ATOM 596 N N . GLU A 1 99 ? 61.23062 49.20375 -18.99722 1.000 79.06360 99 GLU A N 1
ATOM 597 C CA . GLU A 1 99 ? 59.99574 48.57049 -18.53124 1.000 72.12412 99 GLU A CA 1
ATOM 598 C C . GLU A 1 99 ? 60.28433 47.57127 -17.41491 1.000 65.06195 99 GLU A C 1
ATOM 599 O O . GLU A 1 99 ? 59.37921 47.19128 -16.66431 1.000 56.53254 99 GLU A O 1
ATOM 605 N N . TRP A 1 100 ? 61.54125 47.13295 -17.30549 1.000 65.88467 100 TRP A N 1
ATOM 606 C CA . TRP A 1 100 ? 61.96840 46.38849 -16.12681 1.000 65.71962 100 TRP A CA 1
ATOM 607 C C . TRP A 1 100 ? 61.72654 47.19709 -14.85981 1.000 65.91769 100 TRP A C 1
ATOM 608 O O . TRP A 1 100 ? 61.39988 46.63403 -13.80879 1.000 69.79661 100 TRP A O 1
ATOM 619 N N . SER A 1 101 ? 61.88547 48.52260 -14.94178 1.000 67.18582 101 SER A N 1
ATOM 620 C CA . SER A 1 101 ? 61.55222 49.39822 -13.82450 1.000 68.12734 101 SER A CA 1
ATOM 621 C C . SER A 1 101 ? 60.05540 49.42238 -13.53466 1.000 66.22321 101 SER A C 1
ATOM 622 O O . SER A 1 101 ? 59.65725 49.75731 -12.41283 1.000 64.07725 101 SER A O 1
ATOM 625 N N . LYS A 1 102 ? 59.22257 49.07897 -14.51614 1.000 69.65803 102 LYS A N 1
ATOM 626 C CA . LYS A 1 102 ? 57.77323 49.06485 -14.36241 1.000 71.35696 102 LYS A CA 1
ATOM 627 C C . LYS A 1 102 ? 57.21117 47.66535 -14.15058 1.000 63.66419 102 LYS A C 1
ATOM 628 O O . LYS A 1 102 ? 55.98898 47.51047 -14.06302 1.000 57.66249 102 LYS A O 1
ATOM 634 N N . PHE A 1 103 ? 58.06563 46.64637 -14.06937 1.000 63.71229 103 PHE A N 1
ATOM 635 C CA . PHE A 1 103 ? 57.59029 45.27085 -14.01449 1.000 62.12251 103 PHE A CA 1
ATOM 636 C C . PHE A 1 103 ? 58.35776 44.46004 -12.97679 1.000 61.65939 103 PHE A C 1
ATOM 637 O O . PHE A 1 103 ? 57.92413 44.34629 -11.82555 1.000 54.58198 103 PHE A O 1
ATOM 645 N N . GLU A 1 104 ? 59.50619 43.90252 -13.37267 1.000 53.90958 104 GLU A N 1
ATOM 646 C CA . GLU A 1 104 ? 60.22080 42.98682 -12.48936 1.000 49.86853 104 GLU A CA 1
ATOM 647 C C . GLU A 1 104 ? 60.74689 43.69799 -11.25019 1.000 48.36310 104 GLU A C 1
ATOM 648 O O . GLU A 1 104 ? 60.81460 43.09837 -10.17062 1.000 46.90386 104 GLU A O 1
ATOM 654 N N . MET A 1 105 ? 61.12535 44.97018 -11.38079 1.000 52.00047 105 MET A N 1
ATOM 655 C CA . MET A 1 105 ? 61.64097 45.70006 -10.22754 1.000 55.56527 105 MET A CA 1
ATOM 656 C C . MET A 1 105 ? 60.54556 45.93964 -9.19569 1.000 56.14035 105 MET A C 1
ATOM 657 O O . MET A 1 105 ? 60.78186 45.80984 -7.98892 1.000 56.86498 105 MET A O 1
ATOM 662 N N . LEU A 1 106 ? 59.33448 46.27112 -9.65011 1.000 56.50309 106 LEU A N 1
ATOM 663 C CA . LEU A 1 106 ? 58.24207 46.53704 -8.72117 1.000 53.52234 106 LEU A CA 1
ATOM 664 C C . LEU A 1 106 ? 57.73863 45.27175 -8.04318 1.000 51.74767 106 LEU A C 1
ATOM 665 O O . LEU A 1 106 ? 57.10202 45.36236 -6.98802 1.000 51.15972 106 LEU A O 1
ATOM 670 N N . MET A 1 107 ? 58.00516 44.09904 -8.62266 1.000 51.82423 107 MET A N 1
ATOM 671 C CA . MET A 1 107 ? 57.63873 42.85212 -7.96135 1.000 51.83988 107 MET A CA 1
ATOM 672 C C . MET A 1 107 ? 58.41408 42.65663 -6.66701 1.000 50.35392 107 MET A C 1
ATOM 673 O O . MET A 1 107 ? 57.89914 42.04418 -5.72619 1.000 49.86893 107 MET A O 1
ATOM 678 N N . ALA A 1 108 ? 59.64689 43.16195 -6.60027 1.000 55.61387 108 ALA A N 1
ATOM 679 C CA . ALA A 1 108 ? 60.43403 43.06605 -5.37804 1.000 55.39611 108 ALA A CA 1
ATOM 680 C C . ALA A 1 108 ? 60.01169 44.08766 -4.33219 1.000 52.30568 108 ALA A C 1
ATOM 681 O O . ALA A 1 108 ? 60.31430 43.90626 -3.14762 1.000 53.01645 108 ALA A O 1
ATOM 683 N N . VAL A 1 109 ? 59.32357 45.14962 -4.73769 1.000 51.22393 109 VAL A N 1
ATOM 684 C CA . VAL A 1 109 ? 58.92682 46.20186 -3.81042 1.000 53.66396 109 VAL A CA 1
ATOM 685 C C . VAL A 1 109 ? 57.63985 45.78689 -3.11079 1.000 55.93947 109 VAL A C 1
ATOM 686 O O . VAL A 1 109 ? 56.69455 45.31092 -3.75086 1.000 52.73080 109 VAL A O 1
ATOM 690 N N . ASP A 1 110 ? 57.60794 45.95447 -1.79191 1.000 61.21253 110 ASP A N 1
ATOM 691 C CA . ASP A 1 110 ? 56.49917 45.51118 -0.96276 1.000 63.32686 110 ASP A CA 1
ATOM 692 C C . ASP A 1 110 ? 55.71194 46.70543 -0.43738 1.000 65.75451 110 ASP A C 1
ATOM 693 O O . ASP A 1 110 ? 56.21511 47.82979 -0.36018 1.000 68.36569 110 ASP A O 1
ATOM 698 N N . ASP A 1 111 ? 54.45521 46.43577 -0.07197 1.000 64.93164 111 ASP A N 1
ATOM 699 C CA . ASP A 1 111 ? 53.57462 47.47694 0.44860 1.000 66.53872 111 ASP A CA 1
ATOM 700 C C . ASP A 1 111 ? 54.05786 48.01364 1.79183 1.000 64.25424 111 ASP A C 1
ATOM 701 O O . ASP A 1 111 ? 53.76630 49.16400 2.13980 1.000 65.45824 111 ASP A O 1
ATOM 706 N N . SER A 1 112 ? 54.79135 47.20656 2.55293 1.000 60.63672 112 SER A N 1
ATOM 707 C CA . SER A 1 112 ? 55.24893 47.58653 3.88338 1.000 57.25654 112 SER A CA 1
ATOM 708 C C . SER A 1 112 ? 56.61041 48.26884 3.79615 1.000 59.20455 112 SER A C 1
ATOM 709 O O . SER A 1 112 ? 57.57476 47.68025 3.29375 1.000 56.61872 112 SER A O 1
ATOM 712 N N . HIS A 1 113 ? 56.69058 49.50539 4.29627 1.000 62.06836 113 HIS A N 1
ATOM 713 C CA . HIS A 1 113 ? 57.97320 50.20018 4.33431 1.000 66.02778 113 HIS A CA 1
ATOM 714 C C . HIS A 1 113 ? 58.97359 49.47515 5.22263 1.000 66.17701 113 HIS A C 1
ATOM 715 O O . HIS A 1 113 ? 60.17800 49.48970 4.94320 1.000 69.49718 113 HIS A O 1
ATOM 722 N N . GLN A 1 114 ? 58.49637 48.83819 6.29350 1.000 63.82783 114 GLN A N 1
ATOM 723 C CA . GLN A 1 114 ? 59.38705 48.06801 7.15399 1.000 66.09591 114 GLN A CA 1
ATOM 724 C C . GLN A 1 114 ? 59.99767 46.89350 6.39998 1.000 64.59923 114 GLN A C 1
ATOM 725 O O . GLN A 1 114 ? 61.17340 46.56357 6.59526 1.000 67.37139 114 GLN A O 1
ATOM 731 N N . ARG A 1 115 ? 59.21681 46.25681 5.52463 1.000 62.01327 115 ARG A N 1
ATOM 732 C CA . ARG A 1 115 ? 59.74513 45.15308 4.72934 1.000 63.30260 115 ARG A CA 1
ATOM 733 C C . ARG A 1 115 ? 60.78922 45.63861 3.73029 1.000 64.76845 115 ARG A C 1
ATOM 734 O O . ARG A 1 115 ? 61.83348 44.99991 3.55621 1.000 66.61700 115 ARG A O 1
ATOM 742 N N . ASN A 1 116 ? 60.52685 46.76699 3.06583 1.000 63.52138 116 ASN A N 1
ATOM 743 C CA . ASN A 1 116 ? 61.45446 47.26328 2.05424 1.000 59.26842 116 ASN A CA 1
ATOM 744 C C . ASN A 1 116 ? 62.76606 47.73668 2.66727 1.000 61.63761 116 ASN A C 1
ATOM 745 O O . ASN A 1 116 ? 63.82055 47.62421 2.03244 1.000 59.39398 116 ASN A O 1
ATOM 750 N N . ASN A 1 117 ? 62.72692 48.26531 3.89118 1.000 65.26143 117 ASN A N 1
ATOM 751 C CA . ASN A 1 117 ? 63.95941 48.70934 4.53070 1.000 70.44515 117 ASN A CA 1
ATOM 752 C C . ASN A 1 117 ? 64.84751 47.53177 4.90921 1.000 64.89533 117 ASN A C 1
ATOM 753 O O . ASN A 1 117 ? 66.07542 47.67054 4.95137 1.000 63.86001 117 ASN A O 1
ATOM 758 N N . VAL A 1 118 ? 64.25319 46.36926 5.17314 1.000 62.98908 118 VAL A N 1
ATOM 759 C CA . VAL A 1 118 ? 65.03563 45.20903 5.58655 1.000 65.05165 118 VAL A CA 1
ATOM 760 C C . VAL A 1 118 ? 65.54077 44.43771 4.37319 1.000 62.99450 118 VAL A C 1
ATOM 761 O O . VAL A 1 118 ? 66.72350 44.09928 4.28130 1.000 67.85315 118 VAL A O 1
ATOM 765 N N . CYS A 1 119 ? 64.65806 44.16904 3.41458 1.000 58.02512 119 CYS A N 1
ATOM 766 C CA . CYS A 1 119 ? 64.92386 43.30162 2.27162 1.000 52.81089 119 CYS A CA 1
ATOM 767 C C . CYS A 1 119 ? 65.64495 44.01954 1.13193 1.000 54.07506 119 CYS A C 1
ATOM 768 O O . CYS A 1 119 ? 66.66278 43.52620 0.63347 1.000 53.63593 119 CYS A O 1
ATOM 771 N N . LEU A 1 120 ? 65.12776 45.16757 0.69855 1.000 55.10230 120 LEU A N 1
ATOM 772 C CA . LEU A 1 120 ? 65.62134 45.79440 -0.52107 1.000 51.76177 120 LEU A CA 1
ATOM 773 C C . LEU A 1 120 ? 67.01286 46.38367 -0.32613 1.000 53.61878 120 LEU A C 1
ATOM 774 O O . LEU A 1 120 ? 67.32696 46.95884 0.71820 1.000 56.51456 120 LEU A O 1
ATOM 779 N N . VAL A 1 121 ? 67.85223 46.21708 -1.34234 1.000 53.33458 121 VAL A N 1
ATOM 780 C CA . VAL A 1 121 ? 69.17390 46.83435 -1.40050 1.000 53.11123 121 VAL A CA 1
ATOM 781 C C . VAL A 1 121 ? 69.27945 47.56811 -2.73313 1.000 53.97484 121 VAL A C 1
ATOM 782 O O . VAL A 1 121 ? 69.74546 46.98778 -3.72554 1.000 52.00670 121 VAL A O 1
ATOM 786 N N . PRO A 1 122 ? 68.84179 48.82811 -2.81332 1.000 56.50638 122 PRO A N 1
ATOM 787 C CA . PRO A 1 122 ? 68.90111 49.56885 -4.08541 1.000 59.94533 122 PRO A CA 1
ATOM 788 C C . PRO A 1 122 ? 70.32679 50.00501 -4.39334 1.000 65.00791 122 PRO A C 1
ATOM 789 O O . PRO A 1 122 ? 70.95080 50.72400 -3.60945 1.000 68.25789 122 PRO A O 1
ATOM 793 N N . VAL A 1 123 ? 70.83914 49.57511 -5.54364 1.000 64.44628 123 VAL A N 1
ATOM 794 C CA . VAL A 1 123 ? 72.18252 49.92129 -5.99510 1.000 67.36609 123 VAL A CA 1
ATOM 795 C C . VAL A 1 123 ? 72.03904 50.91109 -7.14293 1.000 69.63550 123 VAL A C 1
ATOM 796 O O . VAL A 1 123 ? 71.56960 50.55533 -8.23207 1.000 66.46311 123 VAL A O 1
ATOM 800 N N . LEU A 1 124 ? 72.44818 52.15309 -6.90185 1.000 73.85427 124 LEU A N 1
ATOM 801 C CA . LEU A 1 124 ? 72.27822 53.22919 -7.86728 1.000 76.24406 124 LEU A CA 1
ATOM 802 C C . LEU A 1 124 ? 73.54431 53.38937 -8.70196 1.000 80.35690 124 LEU A C 1
ATOM 803 O O . LEU A 1 124 ? 74.65126 53.46743 -8.15799 1.000 83.34251 124 LEU A O 1
ATOM 808 N N . LEU A 1 125 ? 73.37451 53.44019 -10.02192 1.000 80.66839 125 LEU A N 1
ATOM 809 C CA . LEU A 1 125 ? 74.47740 53.56162 -10.96303 1.000 81.98183 125 LEU A CA 1
ATOM 810 C C . LEU A 1 125 ? 74.29706 54.81257 -11.81224 1.000 87.51108 125 LEU A C 1
ATOM 811 O O . LEU A 1 125 ? 73.17157 55.24024 -12.08713 1.000 85.37634 125 LEU A O 1
ATOM 816 N N . GLY A 1 126 ? 75.42019 55.39715 -12.22578 1.000 94.52295 126 GLY A N 1
ATOM 817 C CA . GLY A 1 126 ? 75.38858 56.55080 -13.10295 1.000 95.65145 126 GLY A CA 1
ATOM 818 C C . GLY A 1 126 ? 74.88632 57.82836 -12.47513 1.000 99.07973 126 GLY A C 1
ATOM 819 O O . GLY A 1 126 ? 74.62217 58.79448 -13.19761 1.000 103.21311 126 GLY A O 1
ATOM 820 N N . GLY A 1 127 ? 74.74060 57.86716 -11.15487 1.000 97.07209 127 GLY A N 1
ATOM 821 C CA . GLY A 1 127 ? 74.30721 59.07709 -10.48796 1.000 100.35589 127 GLY A CA 1
ATOM 822 C C . GLY A 1 127 ? 72.86116 59.43416 -10.75803 1.000 99.44846 127 GLY A C 1
ATOM 823 O O . GLY A 1 127 ? 72.54687 60.59324 -11.04485 1.000 103.29302 127 GLY A O 1
ATOM 824 N N . VAL A 1 128 ? 71.96849 58.44469 -10.67558 1.000 95.19192 128 VAL A N 1
ATOM 825 C CA . VAL A 1 128 ? 70.54753 58.73441 -10.83196 1.000 93.46019 128 VAL A CA 1
ATOM 826 C C . VAL A 1 128 ? 70.02047 59.47881 -9.61387 1.000 94.42224 128 VAL A C 1
ATOM 827 O O . VAL A 1 128 ? 69.07823 60.27341 -9.72557 1.000 95.48679 128 VAL A O 1
ATOM 831 N N . LYS A 1 129 ? 70.61973 59.24203 -8.44241 1.000 93.03200 129 LYS A N 1
ATOM 832 C CA . LYS A 1 129 ? 70.26001 59.89495 -7.18621 1.000 93.46720 129 LYS A CA 1
ATOM 833 C C . LYS A 1 129 ? 68.88302 59.45764 -6.69360 1.000 88.77703 129 LYS A C 1
ATOM 834 O O . LYS A 1 129 ? 68.04155 59.00006 -7.47580 1.000 84.77011 129 LYS A O 1
ATOM 840 N N . VAL A 1 130 ? 68.65280 59.60514 -5.38680 1.000 90.08736 130 VAL A N 1
ATOM 841 C CA . VAL A 1 130 ? 67.46504 59.03588 -4.75754 1.000 88.09935 130 VAL A CA 1
ATOM 842 C C . VAL A 1 130 ? 66.19937 59.74158 -5.23570 1.000 89.93302 130 VAL A C 1
ATOM 843 O O . VAL A 1 130 ? 65.15235 59.10664 -5.41102 1.000 85.65197 130 VAL A O 1
ATOM 847 N N . ASP A 1 131 ? 66.27288 61.05644 -5.47044 1.000 95.94524 131 ASP A N 1
ATOM 848 C CA . ASP A 1 131 ? 65.07305 61.81072 -5.83191 1.000 97.59686 131 ASP A CA 1
ATOM 849 C C . ASP A 1 131 ? 64.50753 61.37498 -7.18049 1.000 96.57047 131 ASP A C 1
ATOM 850 O O . ASP A 1 131 ? 63.28846 61.42250 -7.38334 1.000 95.96840 131 ASP A O 1
ATOM 855 N N . ASP A 1 132 ? 65.36643 60.94540 -8.10983 1.000 95.43371 132 ASP A N 1
ATOM 856 C CA . ASP A 1 132 ? 64.88878 60.45470 -9.39919 1.000 91.70402 132 ASP A CA 1
ATOM 857 C C . ASP A 1 132 ? 64.06172 59.18324 -9.27131 1.000 85.24005 132 ASP A C 1
ATOM 858 O O . ASP A 1 132 ? 63.28918 58.86743 -10.18212 1.000 84.07254 132 ASP A O 1
ATOM 863 N N . LEU A 1 133 ? 64.20698 58.44837 -8.17119 1.000 80.66680 133 LEU A N 1
ATOM 864 C CA . LEU A 1 133 ? 63.60256 57.13357 -8.05899 1.000 75.45503 133 LEU A CA 1
ATOM 865 C C . LEU A 1 133 ? 62.09577 57.23708 -7.81911 1.000 74.99647 133 LEU A C 1
ATOM 866 O O . LEU A 1 133 ? 61.58832 58.28948 -7.42364 1.000 77.36836 133 LEU A O 1
ATOM 871 N N . PRO A 1 134 ? 61.35788 56.15904 -8.08026 1.000 72.40838 134 PRO A N 1
ATOM 872 C CA . PRO A 1 134 ? 59.91508 56.14948 -7.80142 1.000 70.84498 134 PRO A CA 1
ATOM 873 C C . PRO A 1 134 ? 59.64039 56.37553 -6.32564 1.000 73.18665 134 PRO A C 1
ATOM 874 O O . PRO A 1 134 ? 60.53175 56.18754 -5.48290 1.000 74.50077 134 PRO A O 1
ATOM 878 N N . PRO A 1 135 ? 58.41912 56.77555 -5.97711 1.000 72.04453 135 PRO A N 1
ATOM 879 C CA . PRO A 1 135 ? 58.09099 57.08879 -4.57265 1.000 70.75181 135 PRO A CA 1
ATOM 880 C C . PRO A 1 135 ? 58.44638 55.96615 -3.60630 1.000 67.87183 135 PRO A C 1
ATOM 881 O O . PRO A 1 135 ? 59.00454 56.24707 -2.53454 1.000 68.79805 135 PRO A O 1
ATOM 885 N N . PRO A 1 136 ? 58.14769 54.68949 -3.91035 1.000 66.01486 136 PRO A N 1
ATOM 886 C CA . PRO A 1 136 ? 58.43928 53.64509 -2.90584 1.000 63.53677 136 PRO A CA 1
ATOM 887 C C . PRO A 1 136 ? 59.91469 53.50019 -2.56921 1.000 65.43541 136 PRO A C 1
ATOM 888 O O . PRO A 1 136 ? 60.24929 53.17905 -1.42188 1.000 64.80724 136 PRO A O 1
ATOM 892 N N . LEU A 1 137 ? 60.81163 53.73762 -3.52632 1.000 67.07494 137 LEU A N 1
ATOM 893 C CA . LEU A 1 137 ? 62.23511 53.52107 -3.29236 1.000 65.59694 137 LEU A CA 1
ATOM 894 C C . LEU A 1 137 ? 62.91754 54.70165 -2.61677 1.000 71.40753 137 LEU A C 1
ATOM 895 O O . LEU A 1 137 ? 63.98386 54.52035 -2.01726 1.000 71.53791 137 LEU A O 1
ATOM 900 N N . ARG A 1 138 ? 62.33485 55.89730 -2.69797 1.000 75.90303 138 ARG A N 1
ATOM 901 C CA . ARG A 1 138 ? 63.02520 57.08794 -2.20406 1.000 82.40945 138 ARG A CA 1
ATOM 902 C C . ARG A 1 138 ? 63.37130 57.02089 -0.72029 1.000 87.48811 138 ARG A C 1
ATOM 903 O O . ARG A 1 138 ? 64.53988 57.26781 -0.37470 1.000 91.41417 138 ARG A O 1
ATOM 911 N N . PRO A 1 139 ? 62.44407 56.69649 0.20509 1.000 88.91488 139 PRO A N 1
ATOM 912 C CA . PRO A 1 139 ? 62.78995 56.79348 1.63021 1.000 91.58841 139 PRO A CA 1
ATOM 913 C C . PRO A 1 139 ? 63.47876 55.55510 2.18214 1.000 90.52168 139 PRO A C 1
ATOM 914 O O . PRO A 1 139 ? 63.44967 55.32099 3.39413 1.000 89.34717 139 PRO A O 1
ATOM 918 N N . LEU A 1 140 ? 64.10598 54.76253 1.31621 1.000 91.57245 140 LEU A N 1
ATOM 919 C CA . LEU A 1 140 ? 64.66992 53.47777 1.71124 1.000 90.64138 140 LEU A CA 1
ATOM 920 C C . LEU A 1 140 ? 66.14907 53.54557 2.07020 1.000 93.16927 140 LEU A C 1
ATOM 921 O O . LEU A 1 140 ? 66.71759 52.51812 2.45478 1.000 92.44983 140 LEU A O 1
ATOM 926 N N . THR A 1 141 ? 66.77709 54.71930 1.96690 1.000 96.41531 141 THR A N 1
ATOM 927 C CA . THR A 1 141 ? 68.21414 54.87302 2.18195 1.000 99.84637 141 THR A CA 1
ATOM 928 C C . THR A 1 141 ? 68.99069 53.90726 1.29333 1.000 94.83993 141 THR A C 1
ATOM 929 O O . THR A 1 141 ? 69.39236 52.82610 1.73554 1.000 90.93011 141 THR A O 1
ATOM 933 N N . CYS A 1 142 ? 69.21142 54.29508 0.04202 1.000 94.33377 142 CYS A N 1
ATOM 934 C CA . CYS A 1 142 ? 69.82851 53.42829 -0.94983 1.000 91.12065 142 CYS A CA 1
ATOM 935 C C . CYS A 1 142 ? 71.35382 53.52228 -0.87122 1.000 95.58038 142 CYS A C 1
ATOM 936 O O . CYS A 1 142 ? 71.91665 54.15642 0.02497 1.000 101.32602 142 CYS A O 1
ATOM 939 N N . ILE A 1 143 ? 72.04013 52.88378 -1.81681 1.000 94.10964 143 ILE A N 1
ATOM 940 C CA . ILE A 1 143 ? 73.49931 52.94641 -1.88957 1.000 96.78871 143 ILE A CA 1
ATOM 941 C C . ILE A 1 143 ? 73.92649 53.63813 -3.17591 1.000 101.97340 143 ILE A C 1
ATOM 942 O O . ILE A 1 143 ? 73.72431 53.11730 -4.27291 1.000 100.94265 143 ILE A O 1
ATOM 947 N N . ARG A 1 150 ? 85.61915 50.90962 -6.28803 1.000 141.65307 150 ARG A N 1
ATOM 948 C CA . ARG A 1 150 ? 85.25579 49.66107 -5.62950 1.000 136.22614 150 ARG A CA 1
ATOM 949 C C . ARG A 1 150 ? 84.32536 49.94041 -4.45315 1.000 135.88237 150 ARG A C 1
ATOM 950 O O . ARG A 1 150 ? 84.66627 49.69056 -3.29605 1.000 134.82904 150 ARG A O 1
ATOM 958 N N . ASN A 1 151 ? 83.14655 50.47656 -4.75882 1.000 109.27841 151 ASN A N 1
ATOM 959 C CA . ASN A 1 151 ? 82.12933 50.71280 -3.74377 1.000 111.25461 151 ASN A CA 1
ATOM 960 C C . ASN A 1 151 ? 81.36913 49.44517 -3.37558 1.000 110.97272 151 ASN A C 1
ATOM 961 O O . ASN A 1 151 ? 80.41862 49.51571 -2.58927 1.000 109.47662 151 ASN A O 1
ATOM 966 N N . THR A 1 152 ? 81.77561 48.29126 -3.91040 1.000 111.55673 152 THR A N 1
ATOM 967 C CA . THR A 1 152 ? 81.04478 47.04416 -3.72190 1.000 109.20287 152 THR A CA 1
ATOM 968 C C . THR A 1 152 ? 81.09187 46.52536 -2.29044 1.000 109.18171 152 THR A C 1
ATOM 969 O O . THR A 1 152 ? 80.37693 45.56772 -1.97869 1.000 108.62672 152 THR A O 1
ATOM 973 N N . ASP A 1 153 ? 81.91221 47.11371 -1.41790 1.000 110.43956 153 ASP A N 1
ATOM 974 C CA . ASP A 1 153 ? 81.90877 46.68495 -0.02365 1.000 109.49054 153 ASP A CA 1
ATOM 975 C C . ASP A 1 153 ? 80.61575 47.07770 0.67946 1.000 103.63303 153 ASP A C 1
ATOM 976 O O . ASP A 1 153 ? 80.16677 46.36926 1.58769 1.000 103.76830 153 ASP A O 1
ATOM 981 N N . ASP A 1 154 ? 79.99831 48.18878 0.26779 1.000 98.86922 154 ASP A N 1
ATOM 982 C CA . ASP A 1 154 ? 78.82219 48.69113 0.97209 1.000 95.64718 154 ASP A CA 1
ATOM 983 C C . ASP A 1 154 ? 77.61373 47.78043 0.79941 1.000 92.39926 154 ASP A C 1
ATOM 984 O O . ASP A 1 154 ? 76.79454 47.66331 1.71808 1.000 90.82701 154 ASP A O 1
ATOM 989 N N . ILE A 1 155 ? 77.47364 47.13796 -0.36110 1.000 90.49946 155 ILE A N 1
ATOM 990 C CA . ILE A 1 155 ? 76.30789 46.28741 -0.56802 1.000 88.09478 155 ILE A CA 1
ATOM 991 C C . ILE A 1 155 ? 76.44163 44.99454 0.22694 1.000 86.00671 155 ILE A C 1
ATOM 992 O O . ILE A 1 155 ? 75.43997 44.44209 0.69770 1.000 85.36018 155 ILE A O 1
ATOM 997 N N . ILE A 1 156 ? 77.66879 44.49707 0.40113 1.000 84.30492 156 ILE A N 1
ATOM 998 C CA . ILE A 1 156 ? 77.88734 43.34156 1.26646 1.000 82.56029 156 ILE A CA 1
ATOM 999 C C . ILE A 1 156 ? 77.48124 43.67405 2.69446 1.000 82.24960 156 ILE A C 1
ATOM 1000 O O . ILE A 1 156 ? 76.94317 42.82789 3.41959 1.000 78.70809 156 ILE A O 1
ATOM 1005 N N . GLN A 1 157 ? 77.71589 44.92075 3.11060 1.000 87.38107 157 GLN A N 1
ATOM 1006 C CA . GLN A 1 157 ? 77.33466 45.35329 4.45033 1.000 90.35612 157 GLN A CA 1
ATOM 1007 C C . GLN A 1 157 ? 75.83155 45.22612 4.66661 1.000 87.98708 157 GLN A C 1
ATOM 1008 O O . GLN A 1 157 ? 75.38205 44.88146 5.76592 1.000 85.18985 157 GLN A O 1
ATOM 1014 N N . ALA A 1 158 ? 75.03772 45.48883 3.62537 1.000 88.63584 158 ALA A N 1
ATOM 1015 C CA . ALA A 1 158 ? 73.58686 45.42903 3.76193 1.000 86.51028 158 ALA A CA 1
ATOM 1016 C C . ALA A 1 158 ? 73.05855 44.00044 3.71643 1.000 82.06576 158 ALA A C 1
ATOM 1017 O O . ALA A 1 158 ? 71.97981 43.72868 4.25508 1.000 79.98821 158 ALA A O 1
ATOM 1019 N N . ILE A 1 159 ? 73.79498 43.08085 3.08778 1.000 80.80767 159 ILE A N 1
ATOM 1020 C CA . ILE A 1 159 ? 73.34841 41.69248 3.01286 1.000 80.14000 159 ILE A CA 1
ATOM 1021 C C . ILE A 1 159 ? 73.48033 41.00130 4.36731 1.000 79.17958 159 ILE A C 1
ATOM 1022 O O . ILE A 1 159 ? 72.71696 40.07811 4.67784 1.000 79.67386 159 ILE A O 1
ATOM 1027 N N . SER A 1 160 ? 74.42682 41.43585 5.19705 1.000 78.61023 160 SER A N 1
ATOM 1028 C CA . SER A 1 160 ? 74.67113 40.77777 6.47445 1.000 75.86626 160 SER A CA 1
ATOM 1029 C C . SER A 1 160 ? 73.57089 41.10329 7.47930 1.000 74.90617 160 SER A C 1
ATOM 1030 O O . SER A 1 160 ? 73.15264 42.25631 7.61582 1.000 74.38143 160 SER A O 1
ATOM 1033 N N . LYS A 1 161 ? 73.11147 40.07775 8.19431 1.000 75.22379 161 LYS A N 1
ATOM 1034 C CA . LYS A 1 161 ? 72.04735 40.23647 9.18693 1.000 71.31980 161 LYS A CA 1
ATOM 1035 C C . LYS A 1 161 ? 72.61553 40.41482 10.59176 1.000 71.94411 161 LYS A C 1
ATOM 1036 O O . LYS A 1 161 ? 72.61607 39.48241 11.39804 1.000 72.40891 161 LYS A O 1
ATOM 1042 N N . PRO A 1 171 ? 55.01139 41.52042 8.90616 1.000 48.92861 171 PRO A N 1
ATOM 1043 C CA . PRO A 1 171 ? 54.72958 42.92706 8.60819 1.000 49.31013 171 PRO A CA 1
ATOM 1044 C C . PRO A 1 171 ? 53.53693 43.06787 7.66868 1.000 49.80756 171 PRO A C 1
ATOM 1045 O O . PRO A 1 171 ? 53.49899 42.41496 6.62554 1.000 51.79153 171 PRO A O 1
ATOM 1049 N N . VAL A 1 172 ? 52.57783 43.91257 8.03560 1.000 45.39654 172 VAL A N 1
ATOM 1050 C CA . VAL A 1 172 ? 51.31265 44.03525 7.32080 1.000 42.74500 172 VAL A CA 1
ATOM 1051 C C . VAL A 1 172 ? 51.28673 45.35972 6.56821 1.000 38.76143 172 VAL A C 1
ATOM 1052 O O . VAL A 1 172 ? 51.49447 46.42461 7.16315 1.000 38.56065 172 VAL A O 1
ATOM 1056 N N . GLY A 1 173 ? 51.02890 45.29288 5.26307 1.000 40.74775 173 GLY A N 1
ATOM 1057 C CA . GLY A 1 173 ? 50.77481 46.47421 4.46447 1.000 38.08332 173 GLY A CA 1
ATOM 1058 C C . GLY A 1 173 ? 49.31591 46.88706 4.54835 1.000 39.87208 173 GLY A C 1
ATOM 1059 O O . GLY A 1 173 ? 48.53317 46.36802 5.34560 1.000 47.71137 173 GLY A O 1
ATOM 1060 N N . ASN A 1 174 ? 48.94592 47.84439 3.70136 1.000 33.40240 174 ASN A N 1
ATOM 1061 C CA . ASN A 1 174 ? 47.56728 48.31566 3.69268 1.000 33.02664 174 ASN A CA 1
ATOM 1062 C C . ASN A 1 174 ? 46.64514 47.22723 3.15234 1.000 31.69507 174 ASN A C 1
ATOM 1063 O O . ASN A 1 174 ? 46.90192 46.64371 2.09466 1.000 31.89621 174 ASN A O 1
ATOM 1068 N N . LEU A 1 175 ? 45.57461 46.94680 3.89540 1.000 27.88078 175 LEU A N 1
ATOM 1069 C CA . LEU A 1 175 ? 44.59741 45.92393 3.54258 1.000 21.53813 175 LEU A CA 1
ATOM 1070 C C . LEU A 1 175 ? 43.37921 46.48447 2.81891 1.000 18.72160 175 LEU A C 1
ATOM 1071 O O . LEU A 1 175 ? 42.60628 45.70362 2.24826 1.000 23.95531 175 LEU A O 1
ATOM 1076 N N . ALA A 1 176 ? 43.20565 47.81024 2.81275 1.000 16.11527 176 ALA A N 1
ATOM 1077 C CA . ALA A 1 176 ? 41.95524 48.41478 2.35743 1.000 18.47422 176 ALA A CA 1
ATOM 1078 C C . ALA A 1 176 ? 41.59138 47.98231 0.93984 1.000 19.45289 176 ALA A C 1
ATOM 1079 O O . ALA A 1 176 ? 40.48180 47.49701 0.69127 1.000 23.68334 176 ALA A O 1
ATOM 1081 N N . HIS A 1 177 ? 42.51944 48.14486 -0.00494 1.000 16.24062 177 HIS A N 1
ATOM 1082 C CA . HIS A 1 177 ? 42.16440 47.98149 -1.41081 1.000 21.76206 177 HIS A CA 1
ATOM 1083 C C . HIS A 1 177 ? 41.88888 46.52524 -1.75873 1.000 19.02069 177 HIS A C 1
ATOM 1084 O O . HIS A 1 177 ? 40.94737 46.23089 -2.50468 1.000 23.93139 177 HIS A O 1
ATOM 1091 N N . GLY A 1 178 ? 42.69150 45.60093 -1.23290 1.000 13.53033 178 GLY A N 1
ATOM 1092 C CA . GLY A 1 178 ? 42.42235 44.19397 -1.47548 1.000 15.01612 178 GLY A CA 1
ATOM 1093 C C . GLY A 1 178 ? 41.08992 43.75862 -0.89768 1.000 21.35050 178 GLY A C 1
ATOM 1094 O O . GLY A 1 178 ? 40.30011 43.08520 -1.56361 1.000 24.51975 178 GLY A O 1
ATOM 1095 N N . PHE A 1 179 ? 40.82075 44.14685 0.35311 1.000 20.23871 179 PHE A N 1
ATOM 1096 C CA . PHE A 1 179 ? 39.53703 43.83291 0.97365 1.000 19.50510 179 PHE A CA 1
ATOM 1097 C C . PHE A 1 179 ? 38.38394 44.44331 0.18738 1.000 17.84028 179 PHE A C 1
ATOM 1098 O O . PHE A 1 179 ? 37.42059 43.75011 -0.16003 1.000 17.68254 179 PHE A O 1
ATOM 1106 N N . ALA A 1 180 ? 38.47276 45.74512 -0.11088 1.000 14.74711 180 ALA A N 1
ATOM 1107 C CA . ALA A 1 180 ? 37.34558 46.46184 -0.70507 1.000 16.31033 180 ALA A CA 1
ATOM 1108 C C . ALA A 1 180 ? 37.05116 45.97773 -2.12259 1.000 15.77842 180 ALA A C 1
ATOM 1109 O O . ALA A 1 180 ? 35.90209 45.66138 -2.45207 1.000 20.59689 180 ALA A O 1
ATOM 1111 N N . TRP A 1 181 ? 38.07056 45.92329 -2.98242 1.000 14.96264 181 TRP A N 1
ATOM 1112 C CA . TRP A 1 181 ? 37.83924 45.46893 -4.35354 1.000 19.88562 181 TRP A CA 1
ATOM 1113 C C . TRP A 1 181 ? 37.40931 44.00673 -4.38960 1.000 21.18672 181 TRP A C 1
ATOM 1114 O O . TRP A 1 181 ? 36.55229 43.62632 -5.19531 1.000 19.63682 181 TRP A O 1
ATOM 1125 N N . GLY A 1 182 ? 37.97989 43.17418 -3.51321 1.000 25.96464 182 GLY A N 1
ATOM 1126 C CA . GLY A 1 182 ? 37.56460 41.77993 -3.45363 1.000 24.52854 182 GLY A CA 1
ATOM 1127 C C . GLY A 1 182 ? 36.13851 41.60829 -2.96105 1.000 24.95212 182 GLY A C 1
ATOM 1128 O O . GLY A 1 182 ? 35.41163 40.72778 -3.42842 1.000 29.34176 182 GLY A O 1
ATOM 1129 N N . TYR A 1 183 ? 35.72052 42.44161 -2.00656 1.000 24.21826 183 TYR A N 1
ATOM 1130 C CA . TYR A 1 183 ? 34.34835 42.38351 -1.51037 1.000 22.05617 183 TYR A CA 1
ATOM 1131 C C . TYR A 1 183 ? 33.37539 42.94481 -2.53814 1.000 20.26414 183 TYR A C 1
ATOM 1132 O O . TYR A 1 183 ? 32.25741 42.43555 -2.68335 1.000 20.84680 183 TYR A O 1
ATOM 1141 N N . TYR A 1 184 ? 33.79510 43.97428 -3.27118 1.000 19.56685 184 TYR A N 1
ATOM 1142 C CA . TYR A 1 184 ? 33.01429 44.54903 -4.35935 1.000 20.55218 184 TYR A CA 1
ATOM 1143 C C . TYR A 1 184 ? 32.78238 43.53199 -5.47253 1.000 24.33664 184 T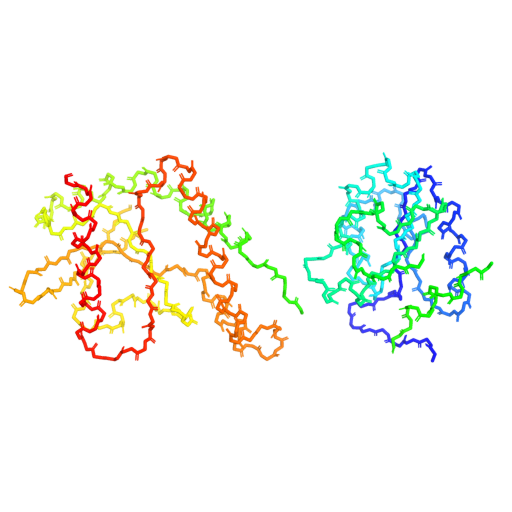YR A C 1
ATOM 1144 O O . TYR A 1 184 ? 31.66365 43.03398 -5.63276 1.000 25.36887 184 TYR A O 1
ATOM 1153 N N . TYR A 1 185 ? 33.83076 43.19920 -6.23624 1.000 25.18590 185 TYR A N 1
ATOM 1154 C CA . TYR A 1 185 ? 33.65077 42.34079 -7.40782 1.000 26.06740 185 TYR A CA 1
ATOM 1155 C C . TYR A 1 185 ? 33.28074 40.91056 -7.04961 1.000 24.74283 185 TYR A C 1
ATOM 1156 O O . TYR A 1 185 ? 32.68100 40.21833 -7.87941 1.000 24.13236 185 TYR A O 1
ATOM 1165 N N . GLY A 1 186 ? 33.62630 40.44939 -5.85179 1.000 23.27956 186 GLY A N 1
ATOM 1166 C CA . GLY A 1 186 ? 33.27766 39.09454 -5.47953 1.000 17.29097 186 GLY A CA 1
ATOM 1167 C C . GLY A 1 186 ? 31.8830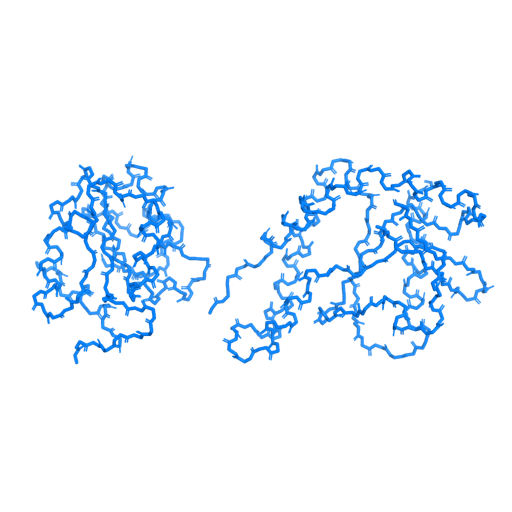6 38.91956 -4.92965 1.000 22.19460 186 GLY A C 1
ATOM 1168 O O . GLY A 1 186 ? 31.43263 37.78091 -4.78553 1.000 25.26440 186 GLY A O 1
ATOM 1169 N N . TYR A 1 187 ? 31.17463 40.01055 -4.63985 1.000 19.17409 187 TYR A N 1
ATOM 1170 C CA . TYR A 1 187 ? 29.90970 39.90022 -3.92094 1.000 22.54917 187 TYR A CA 1
ATOM 1171 C C . TYR A 1 187 ? 28.98882 41.09377 -4.15569 1.000 21.82829 187 TYR A C 1
ATOM 1172 O O . TYR A 1 187 ? 27.91089 40.94070 -4.74086 1.000 26.29578 187 TYR A O 1
ATOM 1181 N N . LEU A 1 188 ? 29.39484 42.28025 -3.68634 1.000 19.31230 188 LEU A N 1
ATOM 1182 C CA . LEU A 1 188 ? 28.50099 43.43516 -3.72284 1.000 21.18833 188 LEU A CA 1
ATOM 1183 C C . LEU A 1 188 ? 28.09875 43.77901 -5.15446 1.000 22.73564 188 LEU A C 1
ATOM 1184 O O . LEU A 1 188 ? 26.91468 43.98768 -5.44069 1.000 24.09398 188 LEU A O 1
ATOM 1189 N N . LYS A 1 189 ? 29.06779 43.81584 -6.07325 1.000 20.22937 189 LYS A N 1
ATOM 1190 C CA . LYS A 1 189 ? 28.77846 44.11848 -7.47417 1.000 21.68407 189 LYS A CA 1
ATOM 1191 C C . LYS A 1 189 ? 27.80409 43.11760 -8.08611 1.000 27.98319 189 LYS A C 1
ATOM 1192 O O . LYS A 1 189 ? 27.08223 43.46266 -9.03039 1.000 25.48183 189 LYS A O 1
ATOM 1198 N N . ILE A 1 190 ? 27.73933 41.90072 -7.54361 1.000 30.73426 190 ILE A N 1
ATOM 1199 C CA . ILE A 1 190 ? 26.85933 40.87366 -8.09285 1.000 26.81116 190 ILE A CA 1
ATOM 1200 C C . ILE A 1 190 ? 25.42983 41.04477 -7.58583 1.000 29.21635 190 ILE A C 1
ATOM 1201 O O . ILE A 1 190 ? 24.46962 40.97814 -8.36259 1.000 28.57154 190 ILE A O 1
ATOM 1206 N N . ILE A 1 191 ? 25.25986 41.28524 -6.28211 1.000 25.64906 191 ILE A N 1
ATOM 1207 C CA . ILE A 1 191 ? 23.93737 41.20398 -5.66814 1.000 21.76039 191 ILE A CA 1
ATOM 1208 C C . ILE A 1 191 ? 23.25807 42.56757 -5.54743 1.000 23.19402 191 ILE A C 1
ATOM 1209 O O . ILE A 1 191 ? 22.03160 42.66151 -5.66955 1.000 27.44936 191 ILE A O 1
ATOM 1214 N N . LEU A 1 192 ? 24.03429 43.63215 -5.32544 1.000 20.76703 192 LEU A N 1
ATOM 1215 C CA . LEU A 1 192 ? 23.43201 44.94259 -5.06833 1.000 22.10355 192 LEU A CA 1
ATOM 1216 C C . LEU A 1 192 ? 22.63542 45.52552 -6.23743 1.000 30.42374 192 LEU A C 1
ATOM 1217 O O . LEU A 1 192 ? 21.56015 46.09698 -5.97850 1.000 27.84564 192 LEU A O 1
ATOM 1222 N N . PRO A 1 193 ? 23.08561 45.45033 -7.50712 1.000 33.64375 193 PRO A N 1
ATOM 1223 C CA . PRO A 1 193 ? 22.39259 46.20053 -8.57533 1.000 33.41178 193 PRO A CA 1
ATOM 1224 C C . PRO A 1 193 ? 20.88969 45.98549 -8.65489 1.000 33.54673 193 PRO A C 1
ATOM 1225 O O . PRO A 1 193 ? 20.15951 46.94819 -8.91726 1.000 35.10412 193 PRO A O 1
ATOM 1229 N N . ASP A 1 194 ? 20.39757 44.76795 -8.43443 1.000 33.10427 194 ASP A N 1
ATOM 1230 C CA . ASP A 1 194 ? 18.96315 44.50995 -8.48324 1.000 34.28337 194 ASP A CA 1
ATOM 1231 C C . ASP A 1 194 ? 18.37543 44.12342 -7.12972 1.000 36.10986 194 ASP A C 1
ATOM 1232 O O . ASP A 1 194 ? 17.21640 43.69993 -7.07049 1.000 42.25220 194 ASP A O 1
ATOM 1237 N N . LEU A 1 195 ? 19.13309 44.27614 -6.04072 1.000 34.64487 195 LEU A N 1
ATOM 1238 C CA . LEU A 1 195 ? 18.64483 43.84515 -4.73154 1.000 30.02956 195 LEU A CA 1
ATOM 1239 C C . LEU A 1 195 ? 17.44851 44.67547 -4.27399 1.000 30.48241 195 LEU A C 1
ATOM 1240 O O . LEU A 1 195 ? 16.51842 44.13896 -3.65789 1.000 28.76548 195 LEU A O 1
ATOM 1245 N N . ASP A 1 196 ? 17.44958 45.98216 -4.56825 1.000 28.45581 196 ASP A N 1
ATOM 1246 C CA . ASP A 1 196 ? 16.32966 46.83291 -4.17120 1.000 29.07161 196 ASP A CA 1
ATOM 1247 C C . ASP A 1 196 ? 15.01179 46.34626 -4.76405 1.000 36.28711 196 ASP A C 1
ATOM 1248 O O . ASP A 1 196 ? 13.95877 46.47963 -4.12928 1.000 38.29504 196 ASP A O 1
ATOM 1253 N N . LYS A 1 197 ? 15.04559 45.77989 -5.97187 1.000 36.25966 197 LYS A N 1
ATOM 1254 C CA . LYS A 1 197 ? 13.84512 45.16884 -6.53302 1.000 37.89633 197 LYS A CA 1
ATOM 1255 C C . LYS A 1 197 ? 13.43047 43.94177 -5.73171 1.000 33.93882 197 LYS A C 1
ATOM 1256 O O . LYS A 1 197 ? 12.24579 43.75012 -5.44029 1.000 37.97918 197 LYS A O 1
ATOM 1262 N N . THR A 1 198 ? 14.39568 43.09475 -5.37143 1.000 32.65213 198 THR A N 1
ATOM 1263 C CA . THR A 1 198 ? 14.07929 41.90035 -4.59543 1.000 36.34557 198 THR A CA 1
ATOM 1264 C C . THR A 1 198 ? 13.47373 42.26888 -3.24760 1.000 38.36488 198 THR A C 1
ATOM 1265 O O . THR A 1 198 ? 12.52186 41.62623 -2.78763 1.000 39.44760 198 THR A O 1
ATOM 1269 N N . VAL A 1 199 ? 14.00692 43.31331 -2.61019 1.000 35.44724 199 VAL A N 1
ATOM 1270 C CA . VAL A 1 199 ? 13.53090 43.72214 -1.29244 1.000 35.52971 199 VAL A CA 1
ATOM 1271 C C . VAL A 1 199 ? 12.10718 44.25452 -1.38061 1.000 41.44819 199 VAL A C 1
ATOM 1272 O O . VAL A 1 199 ? 11.24587 43.90662 -0.56433 1.000 43.41953 199 VAL A O 1
ATOM 1276 N N . ARG A 1 200 ? 11.83684 45.10248 -2.37590 1.000 44.57811 200 ARG A N 1
ATOM 1277 C CA . ARG A 1 200 ? 10.49617 45.65768 -2.52343 1.000 45.73661 200 ARG A CA 1
ATOM 1278 C C . ARG A 1 200 ? 9.46597 44.57406 -2.80368 1.000 46.65055 200 ARG A C 1
ATOM 1279 O O . ARG A 1 200 ? 8.31930 44.68219 -2.35626 1.000 46.50293 200 ARG A O 1
ATOM 1287 N N . GLN A 1 201 ? 9.84625 43.52659 -3.53752 1.000 49.16047 201 GLN A N 1
ATOM 1288 C CA . GLN A 1 201 ? 8.91811 42.42411 -3.76281 1.000 50.81216 201 GLN A CA 1
ATOM 1289 C C . GLN A 1 201 ? 8.62840 41.68500 -2.46353 1.000 45.83634 201 GLN A C 1
ATOM 1290 O O . GLN A 1 201 ? 7.47370 41.35392 -2.17185 1.000 49.19562 201 GLN A O 1
ATOM 1296 N N . TRP A 1 202 ? 9.66737 41.41597 -1.66906 1.000 40.57719 202 TRP A N 1
ATOM 1297 C CA . TRP A 1 202 ? 9.45699 40.78283 -0.37084 1.000 41.24304 202 TRP A CA 1
ATOM 1298 C C . TRP A 1 202 ? 8.64115 41.68862 0.54097 1.000 43.64301 202 TRP A C 1
ATOM 1299 O O . TRP A 1 202 ? 7.70487 41.23913 1.21142 1.000 50.39666 202 TRP A O 1
ATOM 1310 N N . ARG A 1 203 ? 8.98826 42.97632 0.57372 1.000 40.58645 203 ARG A N 1
ATOM 1311 C CA . ARG A 1 203 ? 8.26493 43.93102 1.40462 1.000 42.58874 203 ARG A CA 1
ATOM 1312 C C . ARG A 1 203 ? 6.79536 44.00214 1.01538 1.000 49.44758 203 ARG A C 1
ATOM 1313 O O . ARG A 1 203 ? 5.91681 44.10629 1.88050 1.000 48.74589 203 ARG A O 1
ATOM 1321 N N . ARG A 1 204 ? 6.51194 43.93776 -0.28571 1.000 52.31509 204 ARG A N 1
ATOM 1322 C CA . ARG A 1 204 ? 5.14266 44.08303 -0.76529 1.000 53.56320 204 ARG A CA 1
ATOM 1323 C C . ARG A 1 204 ? 4.26234 42.93404 -0.28802 1.000 55.44712 204 ARG A C 1
ATOM 1324 O O . ARG A 1 204 ? 3.15015 43.15200 0.20574 1.000 59.78146 204 ARG A O 1
ATOM 1332 N N . VAL A 1 205 ? 4.75001 41.70186 -0.41191 1.000 52.73391 205 VAL A N 1
ATOM 1333 C CA . VAL A 1 205 ? 3.91837 40.52630 -0.17931 1.000 53.84818 205 VAL A CA 1
ATOM 1334 C C . VAL A 1 205 ? 4.00955 40.07195 1.27066 1.000 56.09535 205 VAL A C 1
ATOM 1335 O O . VAL A 1 205 ? 3.49967 39.00493 1.62748 1.000 59.99690 205 VAL A O 1
ATOM 1339 N N . ASN A 1 206 ? 4.64887 40.87564 2.11862 1.000 53.70108 206 ASN A N 1
ATOM 1340 C CA . ASN A 1 206 ? 4.73762 40.57739 3.54307 1.000 54.71407 206 ASN A CA 1
ATOM 1341 C C . ASN A 1 206 ? 4.18160 41.69855 4.41029 1.000 55.59813 206 ASN A C 1
ATOM 1342 O O . ASN A 1 206 ? 4.34720 41.65741 5.63532 1.000 53.81192 206 ASN A O 1
ATOM 1347 N N . ASN A 1 207 ? 3.52517 42.69283 3.80841 1.000 59.43493 207 ASN A N 1
ATOM 1348 C CA . ASN A 1 207 ? 2.89785 43.79320 4.54456 1.000 60.03642 207 ASN A CA 1
ATOM 1349 C C . ASN A 1 207 ? 3.91825 44.56731 5.37197 1.000 52.45384 207 ASN A C 1
ATOM 1350 O O . ASN A 1 207 ? 3.63393 45.01197 6.48561 1.000 52.82949 207 ASN A O 1
ATOM 1355 N N . ALA A 1 208 ? 5.12168 44.72610 4.82565 1.000 45.19355 208 ALA A N 1
ATOM 1356 C CA . ALA A 1 208 ? 6.15650 45.53344 5.45312 1.000 42.22485 208 ALA A CA 1
ATOM 1357 C C . ALA A 1 208 ? 6.22580 46.93405 4.86276 1.000 46.25930 208 ALA A C 1
ATOM 1358 O O . ALA A 1 208 ? 7.22096 47.63744 5.06714 1.000 48.76597 208 ALA A O 1
ATOM 1360 N N . GLU A 1 209 ? 5.19308 47.34619 4.12989 1.000 46.929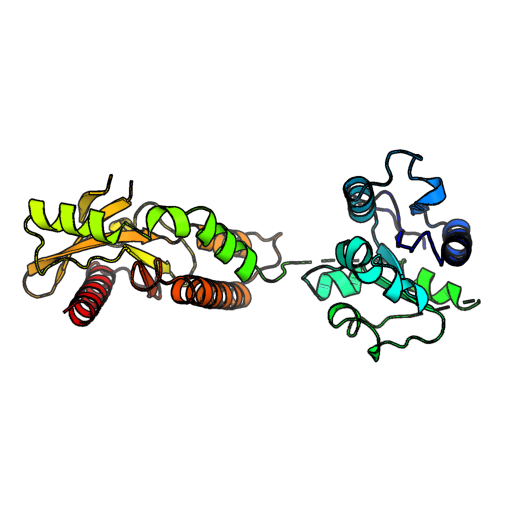71 209 GLU A N 1
ATOM 1361 C CA . GLU A 1 209 ? 5.19426 48.65645 3.49447 1.000 53.01122 209 GLU A CA 1
ATOM 1362 C C . GLU A 1 209 ? 5.27759 49.75824 4.54164 1.000 53.10463 209 GLU A C 1
ATOM 1363 O O . GLU A 1 209 ? 4.50498 49.77804 5.50485 1.000 58.95906 209 GLU A O 1
ATOM 1369 N N . GLY A 1 210 ? 6.22180 50.67952 4.34670 1.000 49.00130 210 GLY A N 1
ATOM 1370 C CA . GLY A 1 210 ? 6.46726 51.74135 5.29673 1.000 50.73452 210 GLY A CA 1
ATOM 1371 C C . GLY A 1 210 ? 7.25807 51.33396 6.51872 1.000 49.21413 210 GLY A C 1
ATOM 1372 O O . GLY A 1 210 ? 7.65654 52.20901 7.29849 1.000 48.00735 210 GLY A O 1
ATOM 1373 N N . ARG A 1 211 ? 7.50302 50.03738 6.71254 1.000 49.19197 211 ARG A N 1
ATOM 1374 C CA . ARG A 1 211 ? 8.24211 49.53423 7.86313 1.000 49.73623 211 ARG A CA 1
ATOM 1375 C C . ARG A 1 211 ? 9.49903 48.78094 7.44423 1.000 46.85144 211 ARG A C 1
ATOM 1376 O O . ARG A 1 211 ? 9.99505 47.93971 8.20039 1.000 45.54653 211 ARG A O 1
ATOM 1384 N N . MET A 1 212 ? 10.02691 49.06926 6.25516 1.000 46.13042 212 MET A N 1
ATOM 1385 C CA . MET A 1 212 ? 11.18879 48.35389 5.74249 1.000 42.88625 212 MET A CA 1
ATOM 1386 C C . MET A 1 212 ? 11.86182 49.18324 4.65937 1.000 43.86527 212 MET A C 1
ATOM 1387 O O . MET A 1 212 ? 11.19765 49.65407 3.73088 1.000 45.26240 212 MET A O 1
ATOM 1392 N N . SER A 1 213 ? 13.17369 49.35425 4.78361 1.000 39.67528 213 SER A N 1
ATOM 1393 C CA . SER A 1 213 ? 13.96403 50.03194 3.77322 1.000 35.20468 213 SER A CA 1
ATOM 1394 C C . SER A 1 213 ? 14.28955 49.08191 2.62419 1.000 32.64879 213 SER A C 1
ATOM 1395 O O . SER A 1 213 ? 14.28105 47.85737 2.76821 1.000 33.31427 213 SER A O 1
ATOM 1398 N N . GLU A 1 214 ? 14.57995 49.67108 1.46617 1.000 32.79649 214 GLU A N 1
ATOM 1399 C CA . GLU A 1 214 ? 15.01091 48.90048 0.30655 1.000 40.15447 214 GLU A CA 1
ATOM 1400 C C . GLU A 1 214 ? 16.43908 48.39014 0.42984 1.000 40.58546 214 GLU A C 1
ATOM 1401 O O . GLU A 1 214 ? 16.79567 47.42663 -0.25461 1.000 41.97654 214 GLU A O 1
ATOM 1407 N N . LYS A 1 215 ? 17.26078 49.01237 1.27101 1.000 38.15581 215 LYS A N 1
ATOM 1408 C CA . LYS A 1 215 ? 18.69364 48.77202 1.23542 1.000 35.19355 215 LYS A CA 1
ATOM 1409 C C . LYS A 1 215 ? 19.07980 47.53425 2.04089 1.000 34.51249 215 LYS A C 1
ATOM 1410 O O . LYS A 1 215 ? 18.34468 47.06038 2.91149 1.000 34.08747 215 LYS A O 1
ATOM 1416 N N . LEU A 1 216 ? 20.26026 47.01072 1.72318 1.000 31.56894 216 LEU A N 1
ATOM 1417 C CA . LEU A 1 216 ? 20.89266 45.95387 2.49778 1.000 26.26116 216 LEU A CA 1
ATOM 1418 C C . LEU A 1 216 ? 21.79304 46.60161 3.54209 1.000 29.27314 216 LEU A C 1
ATOM 1419 O O . LEU A 1 216 ? 22.72876 47.33049 3.19427 1.000 30.50341 216 LEU A O 1
ATOM 1424 N N . PHE A 1 217 ? 21.50624 46.35236 4.81542 1.000 29.47140 217 PHE A N 1
ATOM 1425 C CA . PHE A 1 217 ? 22.27365 46.94472 5.90281 1.000 27.49256 217 PHE A CA 1
ATOM 1426 C C . PHE A 1 217 ? 23.46604 46.05096 6.22146 1.000 21.95896 217 PHE A C 1
ATOM 1427 O O . PHE A 1 217 ? 23.29884 44.86857 6.53629 1.000 21.65473 217 PHE A O 1
ATOM 1435 N N . LEU A 1 218 ? 24.66512 46.61383 6.11532 1.000 20.20073 218 LEU A N 1
ATOM 1436 C CA . LEU A 1 218 ? 25.91424 45.88945 6.31078 1.000 19.95128 218 LEU A CA 1
ATOM 1437 C C . LEU A 1 218 ? 26.52356 46.33408 7.63221 1.000 23.44336 218 LEU A C 1
ATOM 1438 O O . LEU A 1 218 ? 26.80849 47.52284 7.82059 1.000 25.99543 218 LEU A O 1
ATOM 1443 N N . PHE A 1 219 ? 26.72124 45.38684 8.54132 1.000 24.20080 219 PHE A N 1
ATOM 1444 C CA . PHE A 1 219 ? 27.08413 45.70169 9.91547 1.000 23.10090 219 PHE A CA 1
ATOM 1445 C C . PHE A 1 219 ? 28.59310 45.63439 10.09448 1.000 22.89644 219 PHE A C 1
ATOM 1446 O O . PHE A 1 219 ? 29.23551 44.65834 9.69001 1.000 21.11650 219 PHE A O 1
ATOM 1454 N N . PHE A 1 220 ? 29.14433 46.67947 10.70855 1.000 24.16482 220 PHE A N 1
ATOM 1455 C CA . PHE A 1 220 ? 30.58517 46.89562 10.82074 1.000 22.80085 220 PHE A CA 1
ATOM 1456 C C . PHE A 1 220 ? 30.88503 47.19337 12.28557 1.000 21.49425 220 PHE A C 1
ATOM 1457 O O . PHE A 1 220 ? 31.02622 48.36040 12.67823 1.000 19.84189 220 PHE A O 1
ATOM 1465 N N . PRO A 1 22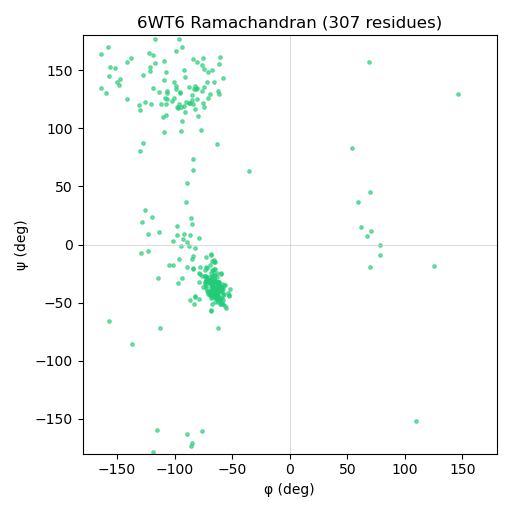1 ? 30.97578 46.16200 13.12514 1.000 17.87907 221 PRO A N 1
ATOM 1466 C CA . PRO A 1 221 ? 31.37945 46.38323 14.51854 1.000 21.22172 221 PRO A CA 1
ATOM 1467 C C . PRO A 1 221 ? 32.82039 46.86436 14.59543 1.000 23.32237 221 PRO A C 1
ATOM 1468 O O . PRO A 1 221 ? 33.69219 46.37975 13.87071 1.000 21.64063 221 PRO A O 1
ATOM 1472 N N . GLN A 1 222 ? 33.06803 47.82452 15.49451 1.000 24.50433 222 GLN A N 1
ATOM 1473 C CA . GLN A 1 222 ? 34.39569 48.42935 15.57642 1.000 24.80375 222 GLN A CA 1
ATOM 1474 C C . GLN A 1 222 ? 35.46631 47.40923 15.94069 1.000 23.53627 222 GLN A C 1
ATOM 1475 O O . GLN A 1 222 ? 36.61827 47.54146 15.51608 1.000 28.04167 222 GLN A O 1
ATOM 1481 N N . SER A 1 223 ? 35.12070 46.39624 16.73358 1.000 23.36319 223 SER A N 1
ATOM 1482 C CA . SER A 1 223 ? 36.11227 45.38381 17.07131 1.000 21.87920 223 SER A CA 1
ATOM 1483 C C . SER A 1 223 ? 36.41785 44.46234 15.90219 1.000 20.19409 223 SER A C 1
ATOM 1484 O O . SER A 1 223 ? 37.37066 43.67881 15.99233 1.000 23.52879 223 SER A O 1
ATOM 1487 N N . CYS A 1 224 ? 35.62559 44.53567 14.82760 1.000 16.91627 224 CYS A N 1
ATOM 1488 C CA . CYS A 1 224 ? 35.68997 43.68369 13.64318 1.000 18.66869 224 CYS A CA 1
ATOM 1489 C C . CYS A 1 224 ? 35.31154 42.23691 13.93520 1.000 20.87384 224 CYS A C 1
ATOM 1490 O O . CYS A 1 224 ? 35.45437 41.38050 13.05201 1.000 27.05551 224 CYS A O 1
ATOM 1493 N N . ARG A 1 225 ? 34.83842 41.93606 15.14530 1.000 17.41540 225 ARG A N 1
ATOM 1494 C CA . ARG A 1 225 ? 34.34289 40.60224 15.45640 1.000 24.67091 225 ARG A CA 1
ATOM 1495 C C . ARG A 1 225 ? 32.98159 40.40393 14.80972 1.000 26.80475 225 ARG A C 1
ATOM 1496 O O . ARG A 1 225 ? 32.02348 41.11583 15.12810 1.000 22.21023 225 ARG A O 1
ATOM 1504 N N . CYS A 1 226 ? 32.89166 39.43861 13.90668 1.000 29.51110 226 CYS A N 1
ATOM 1505 C CA . CYS A 1 226 ? 31.62697 39.07760 13.29001 1.000 30.02398 226 CYS A CA 1
ATOM 1506 C C . CYS A 1 226 ? 31.04935 37.85770 13.99244 1.000 31.30459 226 CYS A C 1
ATOM 1507 O O . CYS A 1 226 ? 31.76883 36.90287 14.29905 1.000 33.53405 226 CYS A O 1
ATOM 1510 N N . ARG A 1 227 ? 29.75052 37.90476 14.25267 1.000 29.54751 227 ARG A N 1
ATOM 1511 C CA . ARG A 1 227 ? 29.01735 36.79602 14.83723 1.000 29.10396 227 ARG A CA 1
ATOM 1512 C C . ARG A 1 227 ? 28.29779 36.02226 13.73726 1.000 32.95395 227 ARG A C 1
ATOM 1513 O O . ARG A 1 227 ? 28.19472 36.47438 12.59470 1.000 33.24856 227 ARG A O 1
ATOM 1521 N N . ASP A 1 228 ? 27.81971 34.82342 14.08624 1.000 37.32526 228 ASP A N 1
ATOM 1522 C CA . ASP A 1 228 ? 27.16146 33.98519 13.08726 1.000 39.77451 228 ASP A CA 1
ATOM 1523 C C . ASP A 1 228 ? 25.90612 34.64898 12.54139 1.000 40.18275 228 ASP A C 1
ATOM 1524 O O . ASP A 1 228 ? 25.56342 34.46257 11.36819 1.000 43.76476 228 ASP A O 1
ATOM 1529 N N . SER A 1 229 ? 25.21655 35.42757 13.36964 1.000 37.45330 229 SER A N 1
ATOM 1530 C CA . SER A 1 229 ? 24.01863 36.14208 12.95848 1.000 34.35617 229 SER A CA 1
ATOM 1531 C C . SER A 1 229 ? 23.95225 37.44747 13.73446 1.000 34.37112 229 SER A C 1
ATOM 1532 O O . SER A 1 229 ? 24.31553 37.48675 14.91211 1.000 30.46442 229 SER A O 1
ATOM 1535 N N . ILE A 1 230 ? 23.49998 38.51570 13.07102 1.000 34.37813 230 ILE A N 1
ATOM 1536 C CA . ILE A 1 230 ? 23.33677 39.78860 13.76795 1.000 34.98726 230 ILE A CA 1
ATOM 1537 C C . ILE A 1 230 ? 22.29268 39.66243 14.86486 1.000 40.84902 230 ILE A C 1
ATOM 1538 O O . ILE A 1 230 ? 22.32741 40.40401 15.85503 1.000 40.84843 230 ILE A O 1
ATOM 1543 N N . ALA A 1 231 ? 21.36799 38.70750 14.72460 1.000 40.03497 231 ALA A N 1
ATOM 1544 C CA . ALA A 1 231 ? 20.38073 38.42416 15.75555 1.000 37.43788 231 ALA A CA 1
ATOM 1545 C C . ALA A 1 231 ? 21.00532 37.87291 17.03197 1.000 35.31884 231 ALA A C 1
ATOM 1546 O O . ALA A 1 231 ? 20.33598 37.85837 18.07075 1.000 38.60772 231 ALA A O 1
ATOM 1548 N N . ASP A 1 232 ? 22.26173 37.42365 16.98329 1.000 32.39615 232 ASP A N 1
ATOM 1549 C CA . ASP A 1 232 ? 22.96292 37.00742 18.19098 1.000 40.83422 232 ASP A CA 1
ATOM 1550 C C . ASP A 1 232 ? 23.27675 38.17255 19.11776 1.000 44.88262 232 ASP A C 1
ATOM 1551 O O . ASP A 1 232 ? 23.74801 37.94142 20.23618 1.000 45.87334 232 ASP A O 1
ATOM 1556 N N . GLU A 1 233 ? 23.04007 39.41028 18.68007 1.000 43.05808 233 GLU A N 1
ATOM 1557 C CA . GLU A 1 233 ? 23.28297 40.57271 19.52371 1.000 39.88119 233 GLU A CA 1
ATOM 1558 C C . GLU A 1 233 ? 22.12167 40.87311 20.45705 1.000 40.02823 233 GLU A C 1
ATOM 1559 O O . GLU A 1 233 ? 22.31715 41.56435 21.46381 1.000 38.91343 233 GLU A O 1
ATOM 1565 N N . SER A 1 234 ? 20.92384 40.37626 20.14765 1.000 37.60770 234 SER A N 1
ATOM 1566 C CA . SER A 1 234 ? 19.76124 40.62778 20.99129 1.000 37.95555 234 SER A CA 1
ATOM 1567 C C . SER A 1 234 ? 18.64674 39.65384 20.64378 1.000 41.36051 234 SER A C 1
ATOM 1568 O O . SER A 1 234 ? 18.36058 39.43047 19.46179 1.000 40.33851 234 SER A O 1
ATOM 1571 N N . SER A 1 235 ? 18.02301 39.08188 21.67823 1.000 43.69831 235 SER A N 1
ATOM 1572 C CA . SER A 1 235 ? 16.87930 38.20670 21.47508 1.000 46.43863 235 SER A CA 1
ATOM 1573 C C . SER A 1 235 ? 15.67478 38.94600 20.90756 1.000 49.04594 235 SER A C 1
ATOM 1574 O O . SER A 1 235 ? 14.72759 38.29261 20.45316 1.000 50.55676 235 SER A O 1
ATOM 1577 N N . LEU A 1 236 ? 15.68915 40.28120 20.91425 1.000 46.40721 236 LEU A N 1
ATOM 1578 C CA . LEU A 1 236 ? 14.61655 41.07156 20.32443 1.000 44.61079 236 LEU A CA 1
ATOM 1579 C C . LEU A 1 236 ? 14.76525 41.24251 18.81591 1.000 40.54576 236 LEU A C 1
ATOM 1580 O O . LEU A 1 236 ? 13.88875 41.84580 18.18617 1.000 37.89899 236 LEU A O 1
ATOM 1585 N N . ILE A 1 237 ? 15.84216 40.73208 18.22563 1.000 41.99868 237 ILE A N 1
ATOM 1586 C CA . ILE A 1 237 ? 16.02545 40.70868 16.77754 1.000 38.59740 237 ILE A CA 1
ATOM 1587 C C . ILE A 1 237 ? 15.62307 39.32231 16.29006 1.000 43.25667 237 ILE A C 1
ATOM 1588 O O . ILE A 1 237 ? 16.22648 38.31866 16.69069 1.000 48.16696 237 ILE A O 1
ATOM 1593 N N . LYS A 1 238 ? 14.60420 39.25690 15.43242 1.000 43.76233 238 LYS A N 1
ATOM 1594 C CA . LYS A 1 238 ? 13.96047 37.99814 15.07523 1.000 47.41808 238 LYS A CA 1
ATOM 1595 C C . LYS A 1 238 ? 14.20550 37.64949 13.61375 1.000 45.49721 238 LYS A C 1
ATOM 1596 O O . LYS A 1 238 ? 14.00644 38.48641 12.72742 1.000 43.22303 238 LYS A O 1
ATOM 1602 N N . HIS A 1 239 ? 14.61769 36.40666 13.36931 1.000 47.96269 239 HIS A N 1
ATOM 1603 C CA . HIS A 1 239 ? 14.69666 35.88964 12.00970 1.000 47.20715 239 HIS A CA 1
ATOM 1604 C C . HIS A 1 239 ? 13.31255 35.88036 11.37136 1.000 49.53272 239 HIS A C 1
ATOM 1605 O O . HIS A 1 239 ? 12.34420 35.40851 11.97336 1.000 51.79454 239 HIS A O 1
ATOM 1612 N N . ARG A 1 240 ? 13.21970 36.40043 10.14147 1.000 49.53654 240 ARG A N 1
ATOM 1613 C CA . ARG A 1 240 ? 11.94241 36.50431 9.44227 1.000 51.09351 240 ARG A CA 1
ATOM 1614 C C . ARG A 1 240 ? 11.99529 35.89781 8.04453 1.000 56.98748 240 ARG A C 1
ATOM 1615 O O . ARG A 1 240 ? 11.14599 36.21568 7.20643 1.000 62.97753 240 ARG A O 1
ATOM 1623 N N . GLY A 1 241 ? 12.96868 35.03934 7.76843 1.000 55.22685 241 GLY A N 1
ATOM 1624 C CA . GLY A 1 241 ? 13.08973 34.47888 6.44093 1.000 54.46405 241 GLY A CA 1
ATOM 1625 C C . GLY A 1 241 ? 14.29242 35.01313 5.69680 1.000 53.68341 241 GLY A C 1
ATOM 1626 O O . GLY A 1 241 ? 15.28971 35.40727 6.31247 1.000 48.72940 241 GLY A O 1
ATOM 1627 N N . HIS A 1 242 ? 14.20687 35.04382 4.36849 1.000 57.03111 242 HIS A N 1
ATOM 1628 C CA . HIS A 1 242 ? 15.35439 35.42800 3.55936 1.000 58.15611 242 HIS A CA 1
ATOM 1629 C C . HIS A 1 242 ? 14.89381 35.90074 2.18783 1.000 55.68730 242 HIS A C 1
ATOM 1630 O O . HIS A 1 242 ? 13.72553 35.76688 1.81560 1.000 55.26497 242 HIS A O 1
ATOM 1637 N N . LEU A 1 243 ? 15.84892 36.47814 1.44130 1.000 54.34647 243 LEU A N 1
ATOM 1638 C CA . LEU A 1 243 ? 15.70540 36.90035 0.05379 1.000 52.27338 243 LEU A CA 1
ATOM 1639 C C . LEU A 1 243 ? 16.30351 35.84831 -0.86152 1.000 59.43421 243 LEU A C 1
ATOM 1640 O O . LEU A 1 243 ? 17.42221 35.38112 -0.60035 1.000 61.43222 243 LEU A O 1
ATOM 1645 N N . PRO A 1 244 ? 15.61253 35.45132 -1.94137 1.000 63.95091 244 PRO A N 1
ATOM 1646 C CA . PRO A 1 244 ? 16.15672 34.47671 -2.89427 1.000 61.78150 244 PRO A CA 1
ATOM 1647 C C . PRO A 1 244 ? 17.42139 34.97199 -3.59686 1.000 58.97066 244 PRO A C 1
ATOM 1648 O O . PRO A 1 244 ? 17.46243 36.12091 -4.03851 1.000 56.97986 244 PRO A O 1
ATOM 1652 N N . LYS A 1 259 ? 21.44905 33.82258 -0.71404 1.000 66.31082 259 LYS A N 1
ATOM 1653 C CA . LYS A 1 259 ? 20.29583 34.13133 0.12477 1.000 67.29211 259 LYS A CA 1
ATOM 1654 C C . LYS A 1 259 ? 20.65069 35.12840 1.22516 1.000 64.96252 259 LYS A C 1
ATOM 1655 O O . LYS A 1 259 ? 21.51294 34.86213 2.06519 1.000 67.14178 259 LYS A O 1
ATOM 1661 N N . ASN A 1 260 ? 19.98244 36.27929 1.21458 1.000 60.31119 260 ASN A N 1
ATOM 1662 C CA . ASN A 1 260 ? 20.16566 37.31131 2.22695 1.000 54.39034 260 ASN A CA 1
ATOM 1663 C C . ASN A 1 260 ? 19.03860 37.24033 3.24583 1.000 51.62613 260 ASN A C 1
ATOM 1664 O O . ASN A 1 260 ? 17.87500 37.05358 2.88296 1.000 54.58321 260 ASN A O 1
ATOM 1669 N N . THR A 1 261 ? 19.38497 37.41630 4.51648 1.000 47.06509 261 THR A N 1
ATOM 1670 C CA . THR A 1 261 ? 18.45684 37.15342 5.60662 1.000 42.68328 261 THR A CA 1
ATOM 1671 C C . THR A 1 261 ? 17.65202 38.39495 5.98274 1.000 36.23875 261 THR A C 1
ATOM 1672 O O . THR A 1 261 ? 18.16230 39.51915 5.95721 1.000 30.36010 261 THR A O 1
ATOM 1676 N N . ILE A 1 262 ? 16.38688 38.17845 6.34092 1.000 36.54925 262 ILE A N 1
ATOM 1677 C CA . ILE A 1 262 ? 15.48521 39.23851 6.77591 1.000 35.78419 262 ILE A CA 1
ATOM 1678 C C . ILE A 1 262 ? 15.28970 39.12593 8.28021 1.000 37.79421 262 ILE A C 1
ATOM 1679 O O . ILE A 1 262 ? 15.02833 38.03549 8.80377 1.000 40.83294 262 ILE A O 1
ATOM 1684 N N . TYR A 1 263 ? 15.41375 40.24979 8.97181 1.000 36.31699 263 TYR A N 1
ATOM 1685 C CA . TYR A 1 263 ? 15.18639 40.30869 10.40409 1.000 34.93953 263 TYR A CA 1
ATOM 1686 C C . TYR A 1 263 ? 14.09656 41.32484 10.70793 1.000 33.83290 263 TYR A C 1
ATOM 1687 O O . TYR A 1 263 ? 13.73575 42.15545 9.86765 1.000 34.05742 263 TYR A O 1
ATOM 1696 N N . SER A 1 264 ? 13.57464 41.23984 11.92708 1.000 30.61259 264 SER A N 1
ATOM 1697 C CA . SER A 1 264 ? 12.61384 42.19499 12.44968 1.000 37.73743 264 SER A CA 1
ATOM 1698 C C . SER A 1 264 ? 13.16543 42.82802 13.71937 1.000 43.42367 264 SER A C 1
ATOM 1699 O O . SER A 1 264 ? 13.96011 42.22111 14.44455 1.000 44.50415 264 SER A O 1
ATOM 1702 N N . VAL A 1 265 ? 12.72491 44.05096 13.99019 1.000 45.12541 265 VAL A N 1
ATOM 1703 C CA . VAL A 1 265 ? 13.17018 44.78989 15.16450 1.000 41.68367 265 VAL A CA 1
ATOM 1704 C C . VAL A 1 265 ? 12.04003 45.71687 15.59663 1.000 42.06065 265 VAL A C 1
ATOM 1705 O O . VAL A 1 265 ? 11.34385 46.29920 14.75979 1.000 42.31028 265 VAL A O 1
ATOM 1709 N N . THR A 1 266 ? 11.84092 45.83014 16.90898 1.000 46.45285 266 THR A N 1
ATOM 1710 C CA . THR A 1 266 ? 10.71945 46.56333 17.48740 1.000 43.50082 266 THR A CA 1
ATOM 1711 C C . THR A 1 266 ? 11.20940 47.87675 18.08399 1.000 43.67346 266 THR A C 1
ATOM 1712 O O . THR A 1 266 ? 12.17681 47.88980 18.85382 1.000 43.80307 266 THR A O 1
ATOM 1716 N N . ASP A 1 267 ? 10.54291 48.97527 17.73336 1.000 45.35816 267 ASP A N 1
ATOM 1717 C CA . ASP A 1 267 ? 10.91275 50.28708 18.24700 1.000 53.52025 267 ASP A CA 1
ATOM 1718 C C . ASP A 1 267 ? 10.15619 50.53603 19.55517 1.000 62.70037 267 ASP A C 1
ATOM 1719 O O . ASP A 1 267 ? 9.63012 49.60050 20.16396 1.000 67.46749 267 ASP A O 1
ATOM 1724 N N . ASP A 1 268 ? 10.08234 51.79380 20.00250 1.000 65.66580 268 ASP A N 1
ATOM 1725 C CA . ASP A 1 268 ? 9.46648 52.07116 21.29835 1.000 69.05179 268 ASP A CA 1
ATOM 1726 C C . ASP A 1 268 ? 7.95156 51.90925 21.26727 1.000 72.75732 268 ASP A C 1
ATOM 1727 O O . ASP A 1 268 ? 7.34840 51.59125 22.29747 1.000 76.45868 268 ASP A O 1
ATOM 1732 N N . ASN A 1 269 ? 7.32161 52.11942 20.11359 1.000 72.88487 269 ASN A N 1
ATOM 1733 C CA . ASN A 1 269 ? 5.87135 52.04492 19.98810 1.000 72.16027 269 ASN A CA 1
ATOM 1734 C C . ASN A 1 269 ? 5.36300 50.63583 19.70884 1.000 70.54007 269 ASN A C 1
ATOM 1735 O O . ASN A 1 269 ? 4.17124 50.46649 19.43146 1.000 73.58647 269 ASN A O 1
ATOM 1740 N N . GLY A 1 270 ? 6.22729 49.62752 19.76558 1.000 68.18697 270 GLY A N 1
ATOM 1741 C CA . GLY A 1 270 ? 5.83050 48.29049 19.38915 1.000 65.58210 270 GLY A CA 1
ATOM 1742 C C . GLY A 1 270 ? 5.76717 48.04420 17.89806 1.000 61.30576 270 GLY A C 1
ATOM 1743 O O . GLY A 1 270 ? 5.43799 46.92383 17.48607 1.000 60.05339 270 GLY A O 1
ATOM 1744 N N . GLU A 1 271 ? 6.06429 49.05021 17.07758 1.000 59.89131 271 GLU A N 1
ATOM 1745 C CA . GLU A 1 271 ? 6.07258 48.87221 15.63142 1.000 61.58011 271 GLU A CA 1
ATOM 1746 C C . GLU A 1 271 ? 7.25890 48.01828 15.20657 1.000 54.93155 271 GLU A C 1
ATOM 1747 O O . GLU A 1 271 ? 8.40813 48.32220 15.53744 1.000 51.38644 271 GLU A O 1
ATOM 1753 N N . ASP A 1 272 ? 6.97771 46.94950 14.46761 1.000 56.23399 272 ASP A N 1
ATOM 1754 C CA . ASP A 1 272 ? 8.02931 46.09957 13.92593 1.000 55.82918 272 ASP A CA 1
ATOM 1755 C C . ASP A 1 272 ? 8.58443 46.72331 12.65598 1.000 53.31786 272 ASP A C 1
ATOM 1756 O O . ASP A 1 272 ? 7.82364 47.16272 11.78436 1.000 53.95147 272 ASP A O 1
ATOM 1761 N N . TYR A 1 273 ? 9.91181 46.75828 12.55749 1.000 48.44656 273 TYR A N 1
ATOM 1762 C CA . TYR A 1 273 ? 10.60894 47.22897 11.37238 1.000 40.35853 273 TYR A CA 1
ATOM 1763 C C . TYR A 1 273 ? 11.45358 46.09262 10.82126 1.000 40.20361 273 TYR A C 1
ATOM 1764 O O . TYR A 1 273 ? 12.13334 45.39398 11.58196 1.000 38.59997 273 TYR A O 1
ATOM 1773 N N . PHE A 1 274 ? 11.39716 45.90615 9.50628 1.000 38.06735 274 PHE A N 1
ATOM 1774 C CA . PHE A 1 274 ? 12.06097 44.80358 8.83254 1.000 34.98683 274 PHE A CA 1
ATOM 1775 C C . PHE A 1 274 ? 13.27353 45.30037 8.05461 1.000 33.85141 274 PHE A C 1
ATOM 1776 O O . PHE A 1 274 ? 13.29356 46.42456 7.54337 1.000 33.12365 274 PHE A O 1
ATOM 1784 N N . PHE A 1 275 ? 14.28802 44.44673 7.96162 1.000 29.72235 275 PHE A N 1
ATOM 1785 C CA . PHE A 1 275 ? 15.47958 44.81697 7.21697 1.000 29.07264 275 PHE A CA 1
ATOM 1786 C C . PHE A 1 275 ? 16.21016 43.56339 6.76467 1.000 31.28606 275 PHE A C 1
ATOM 1787 O O . PHE A 1 275 ? 16.21122 42.54230 7.45981 1.000 30.75851 275 PHE A O 1
ATOM 1795 N N . ALA A 1 276 ? 16.81482 43.65096 5.58177 1.000 29.36505 276 ALA A N 1
ATOM 1796 C CA . ALA A 1 276 ? 17.82821 42.68778 5.18589 1.000 29.89846 276 ALA A CA 1
ATOM 1797 C C . ALA A 1 276 ? 19.16368 43.13990 5.75362 1.000 28.25884 276 ALA A C 1
ATOM 1798 O O . ALA A 1 276 ? 19.55787 44.29613 5.58326 1.000 26.40774 276 ALA A O 1
ATOM 1800 N N . GLY A 1 277 ? 19.85193 42.24580 6.44063 1.000 23.57712 277 GLY A N 1
ATOM 1801 C CA . GLY A 1 277 ? 21.07390 42.62801 7.12562 1.000 24.86742 277 GLY A CA 1
ATOM 1802 C C . GLY A 1 277 ? 22.03940 41.47357 7.26352 1.000 25.26312 277 GLY A C 1
ATOM 1803 O O . GLY A 1 277 ? 21.64402 40.30339 7.33151 1.000 28.26889 277 GLY A O 1
ATOM 1804 N N . GLU A 1 278 ? 23.32223 41.81514 7.31759 1.000 20.14972 278 GLU A N 1
ATOM 1805 C CA . GLU A 1 278 ? 24.37558 40.83817 7.53786 1.000 22.40952 278 GLU A CA 1
ATOM 1806 C C . GLU A 1 278 ? 25.64228 41.58160 7.93246 1.000 24.89018 278 GLU A C 1
ATOM 1807 O O . GLU A 1 278 ? 25.75515 42.79689 7.74870 1.000 25.06754 278 GLU A O 1
ATOM 1813 N N . TYR A 1 279 ? 26.58916 40.83602 8.49075 1.000 26.82938 279 TYR A N 1
ATOM 1814 C CA . TYR A 1 279 ? 27.90519 41.39065 8.75939 1.000 23.98674 279 TYR A CA 1
ATOM 1815 C C . TYR A 1 279 ? 28.69493 41.52665 7.46225 1.000 26.47881 279 TYR A C 1
ATOM 1816 O O . TYR A 1 279 ? 28.48853 40.78128 6.50235 1.000 24.85864 279 TYR A O 1
ATOM 1825 N N . ILE A 1 280 ? 29.60078 42.50258 7.43715 1.000 32.31758 280 ILE A N 1
ATOM 1826 C CA . ILE A 1 280 ? 30.65468 42.56082 6.42644 1.000 32.04992 280 ILE A CA 1
ATOM 1827 C C . ILE A 1 280 ? 31.69647 41.52607 6.84434 1.000 34.66327 280 ILE A C 1
ATOM 1828 O O . ILE A 1 280 ? 32.53541 41.79030 7.70915 1.000 31.16461 280 ILE A O 1
ATOM 1833 N N . GLY A 1 281 ? 31.63896 40.33679 6.23773 1.000 32.51247 281 GLY A N 1
ATOM 1834 C CA . GLY A 1 281 ? 32.41597 39.21483 6.74078 1.000 26.68491 281 GLY A CA 1
ATOM 1835 C C . GLY A 1 281 ? 33.91695 39.40215 6.63768 1.000 29.66957 281 GLY A C 1
ATOM 1836 O O . GLY A 1 281 ? 34.67273 38.82103 7.42403 1.000 31.11972 281 GLY A O 1
ATOM 1837 N N . VAL A 1 282 ? 34.37140 40.21948 5.68348 1.000 25.27350 282 VAL A N 1
ATOM 1838 C CA . VAL A 1 282 ? 35.80526 40.35267 5.44562 1.000 23.65823 282 VAL A CA 1
ATOM 1839 C C . VAL A 1 282 ? 36.51191 41.02552 6.62320 1.000 26.00182 282 VAL A C 1
ATOM 1840 O O . VAL A 1 282 ? 37.69786 40.76816 6.86817 1.000 27.85630 282 VAL A O 1
ATOM 1844 N N . ILE A 1 283 ? 35.81237 41.87277 7.38550 1.000 25.98391 283 ILE A N 1
ATOM 1845 C CA . ILE A 1 283 ? 36.48221 42.58457 8.47304 1.000 24.17062 283 ILE A CA 1
ATOM 1846 C C . ILE A 1 283 ? 36.92108 41.64144 9.58663 1.000 19.53912 283 ILE A C 1
ATOM 1847 O O . ILE A 1 283 ? 37.84234 41.97237 10.34044 1.000 21.94608 283 ILE A O 1
ATOM 1852 N N . HIS A 1 284 ? 36.30727 40.45812 9.69060 1.000 21.11271 284 HIS A N 1
ATOM 1853 C CA . HIS A 1 284 ? 36.69441 39.50199 10.72464 1.000 23.29119 284 HIS A CA 1
ATOM 1854 C C . HIS A 1 284 ? 38.15698 39.10094 10.60035 1.000 26.70254 284 HIS A C 1
ATOM 1855 O O . HIS A 1 284 ? 38.77783 38.69447 11.59115 1.000 31.09641 284 HIS A O 1
ATOM 1862 N N . THR A 1 285 ? 38.71520 39.20409 9.39231 1.000 25.31352 285 THR A N 1
ATOM 1863 C CA . THR A 1 285 ? 40.12518 38.90164 9.17827 1.000 20.81810 285 THR A CA 1
ATOM 1864 C C . THR A 1 285 ? 41.01759 39.80001 10.02421 1.000 18.43343 285 THR A C 1
ATOM 1865 O O . THR A 1 285 ? 42.01991 39.33963 10.58257 1.000 19.09188 285 THR A O 1
ATOM 1869 N N . MET A 1 286 ? 40.66297 41.08405 10.14245 1.000 13.67688 286 MET A N 1
ATOM 1870 C CA . MET A 1 286 ? 41.46163 41.99658 10.95457 1.000 17.82615 286 MET A CA 1
ATOM 1871 C C . MET A 1 286 ? 41.39679 41.62763 12.43541 1.000 19.42756 286 MET A C 1
ATOM 1872 O O . MET A 1 286 ? 42.38966 41.76850 13.15587 1.000 19.32396 286 MET A O 1
ATOM 1877 N N . PHE A 1 287 ? 40.24145 41.15386 12.90980 1.000 17.56949 287 PHE A N 1
ATOM 1878 C CA . PHE A 1 287 ? 40.16517 40.64709 14.27620 1.000 20.04086 287 PHE A CA 1
ATOM 1879 C C . PHE A 1 287 ? 41.07141 39.44053 14.46276 1.000 21.30894 287 PHE A C 1
ATOM 1880 O O . PHE A 1 287 ? 41.78131 39.33821 15.46883 1.000 25.78079 287 PHE A O 1
ATOM 1888 N N . GLU A 1 288 ? 41.07005 38.51972 13.49768 1.000 24.79850 288 GLU A N 1
ATOM 1889 C CA . GLU A 1 288 ? 41.93071 37.34696 13.60952 1.000 24.42892 288 GLU A CA 1
ATOM 1890 C C . GLU A 1 288 ? 43.40466 37.73512 13.56730 1.000 20.54609 288 GLU A C 1
ATOM 1891 O O . GLU A 1 288 ? 44.21692 37.18135 14.31601 1.000 25.01705 288 GLU A O 1
ATOM 1897 N N . MET A 1 289 ? 43.76112 38.70710 12.72360 1.000 22.43327 289 MET A N 1
ATOM 1898 C CA . MET A 1 289 ? 45.14999 39.15209 12.63689 1.000 23.61890 289 MET A CA 1
ATOM 1899 C C . MET A 1 289 ? 45.60860 39.80029 13.93950 1.000 28.06228 289 MET A C 1
ATOM 1900 O O . MET A 1 289 ? 46.73913 39.57593 14.38726 1.000 32.51562 289 MET A O 1
ATOM 1905 N N . GLU A 1 290 ? 44.74766 40.61563 14.55580 1.000 25.63065 290 GLU A N 1
ATOM 1906 C CA . GLU A 1 290 ? 45.08392 41.22807 15.83812 1.000 25.26964 290 GLU A CA 1
ATOM 1907 C C . GLU A 1 290 ? 45.29970 40.16704 16.90958 1.000 25.77640 290 GLU A C 1
ATOM 1908 O O . GLU A 1 290 ? 46.27572 40.21691 17.66583 1.000 22.77274 290 GLU A O 1
ATOM 1914 N N . GLN A 1 291 ? 44.39855 39.18658 16.97713 1.000 26.12135 291 GLN A N 1
ATOM 1915 C CA . GLN A 1 291 ? 44.49347 38.14054 17.98693 1.000 24.49566 291 GLN A CA 1
ATOM 1916 C C . GLN A 1 291 ? 45.67401 37.20784 17.75949 1.000 31.18895 291 GLN A C 1
ATOM 1917 O O . GLN A 1 291 ? 46.06855 36.49319 18.68484 1.000 34.27828 291 GLN A O 1
ATOM 1923 N N . ASN A 1 292 ? 46.24478 37.19345 16.56081 1.000 38.45362 292 ASN A N 1
ATOM 1924 C CA . ASN A 1 292 ? 47.36562 36.31217 16.26804 1.000 42.38293 292 ASN A CA 1
ATOM 1925 C C . ASN A 1 292 ? 48.66166 36.97890 16.71052 1.000 45.22493 292 ASN A C 1
ATOM 1926 O O . ASN A 1 292 ? 48.96656 38.09903 16.28732 1.000 48.68260 292 ASN A O 1
ATOM 1931 N N . ALA A 1 293 ? 49.42394 36.29100 17.56162 1.000 47.10730 293 ALA A N 1
ATOM 1932 C CA . ALA A 1 293 ? 50.67272 36.86110 18.05308 1.000 53.99159 293 ALA A CA 1
ATOM 1933 C C . ALA A 1 293 ? 51.72599 36.93242 16.95639 1.000 58.26607 293 ALA A C 1
ATOM 1934 O O . ALA A 1 293 ? 52.57184 37.83404 16.96915 1.000 62.56497 293 ALA A O 1
ATOM 1936 N N . THR A 1 294 ? 51.68294 36.00217 15.99863 1.000 58.48407 294 THR A N 1
ATOM 1937 C CA . THR A 1 294 ? 52.63640 36.01486 14.89344 1.000 55.64378 294 THR A CA 1
ATOM 1938 C C . THR A 1 294 ? 52.38726 37.18037 13.94407 1.000 53.66042 294 THR A C 1
ATOM 1939 O O . THR A 1 294 ? 53.33532 37.71224 13.35444 1.000 53.62980 294 THR A O 1
ATOM 1943 N N . THR A 1 295 ? 51.13127 37.59173 13.78914 1.000 51.43748 295 THR A N 1
ATOM 1944 C CA . THR A 1 295 ? 50.77139 38.61044 12.81256 1.000 48.78268 295 THR A CA 1
ATOM 1945 C C . THR A 1 295 ? 51.07280 40.00236 13.35075 1.000 51.57025 295 THR A C 1
ATOM 1946 O O . THR A 1 295 ? 50.75113 40.31852 14.50076 1.000 53.55073 295 THR A O 1
ATOM 1950 N N . GLY A 1 296 ? 51.67943 40.83630 12.51157 1.000 51.59616 296 GLY A N 1
ATOM 1951 C CA . GLY A 1 296 ? 52.03800 42.18059 12.91404 1.000 55.41437 296 GLY A CA 1
ATOM 1952 C C . GLY A 1 296 ? 50.91001 43.18215 12.77767 1.000 55.52249 296 GLY A C 1
ATOM 1953 O O . GLY A 1 296 ? 51.00523 44.12631 11.98793 1.000 55.97169 296 GLY A O 1
ATOM 1954 N N . LEU A 1 297 ? 49.83518 42.98449 13.53954 1.000 47.53877 297 LEU A N 1
ATOM 1955 C CA . LEU A 1 297 ? 48.72024 43.92138 13.58529 1.000 40.18747 297 LEU A CA 1
ATOM 1956 C C . LEU A 1 297 ? 48.22505 44.01813 15.01727 1.000 38.47190 297 LEU A C 1
ATOM 1957 O O . LEU A 1 297 ? 47.89687 43.00062 15.63374 1.000 42.12065 297 LEU A O 1
ATOM 1962 N N . GLN A 1 298 ? 48.16723 45.23228 15.53817 1.000 27.93373 298 GLN A N 1
ATOM 1963 C CA . GLN A 1 298 ? 47.70018 45.47722 16.89026 1.000 25.39404 298 GLN A CA 1
ATOM 1964 C C . GLN A 1 298 ? 46.46364 46.36418 16.83239 1.000 23.93987 298 GLN A C 1
ATOM 1965 O O . GLN A 1 298 ? 46.00215 46.74234 15.75681 1.000 25.99626 298 GLN A O 1
ATOM 1971 N N . THR A 1 299 ? 45.93400 46.69960 18.00964 1.000 27.96260 299 THR A N 1
ATOM 1972 C CA . THR A 1 299 ? 44.61087 47.31698 18.08845 1.000 27.69167 299 THR A CA 1
ATOM 1973 C C . THR A 1 299 ? 44.54293 48.62085 17.30258 1.000 28.77722 299 THR A C 1
ATOM 1974 O O . THR A 1 299 ? 43.57692 48.86740 16.57149 1.000 28.69292 299 THR A O 1
ATOM 1978 N N . ARG A 1 300 ? 45.54838 49.48196 17.45699 1.000 31.23406 300 ARG A N 1
ATOM 1979 C CA . ARG A 1 300 ? 45.48808 50.78142 16.80048 1.000 30.94508 300 ARG A CA 1
ATOM 1980 C C . ARG A 1 300 ? 45.47599 50.62790 15.28453 1.000 26.12732 300 ARG A C 1
ATOM 1981 O O . ARG A 1 300 ? 44.72354 51.32144 14.58996 1.000 23.41761 300 ARG A O 1
ATOM 1989 N N . GLU A 1 301 ? 46.28513 49.70460 14.75586 1.000 25.03570 301 GLU A N 1
ATOM 1990 C CA . GLU A 1 301 ? 46.28410 49.46493 13.31745 1.000 24.71770 301 GLU A CA 1
ATOM 1991 C C . GLU A 1 301 ? 45.00003 48.78473 12.87044 1.000 28.99609 301 GLU A C 1
ATOM 1992 O O . GLU A 1 301 ? 44.55146 49.00074 11.73925 1.000 26.18478 301 GLU A O 1
ATOM 1998 N N . LYS A 1 302 ? 44.39537 47.96531 13.73556 1.000 26.31970 302 LYS A N 1
ATOM 1999 C CA . LYS A 1 302 ? 43.11043 47.36983 13.38824 1.000 25.32204 302 LYS A CA 1
ATOM 2000 C C . LYS A 1 302 ? 42.07290 48.45002 13.10653 1.000 22.24976 302 LYS A C 1
ATOM 2001 O O . LYS A 1 302 ? 41.28696 48.33710 12.15926 1.000 18.82405 302 LYS A O 1
ATOM 2007 N N . TYR A 1 303 ? 42.07418 49.51932 13.90537 1.000 24.05883 303 TYR A N 1
ATOM 2008 C CA . TYR A 1 303 ? 41.13835 50.61515 13.67594 1.000 24.45455 303 TYR A CA 1
ATOM 2009 C C . TYR A 1 303 ? 41.49886 51.39975 12.42000 1.000 28.54122 303 TYR A C 1
ATOM 2010 O O . TYR A 1 303 ? 40.61708 51.75184 11.62878 1.000 27.21874 303 TYR A O 1
ATOM 2019 N N . VAL A 1 304 ? 42.78847 51.67980 12.21938 1.000 28.27850 304 VAL A N 1
ATOM 2020 C CA . VAL A 1 304 ? 43.21501 52.45283 11.05413 1.000 29.92031 304 VAL A CA 1
ATOM 2021 C C . VAL A 1 304 ? 42.93748 51.68267 9.76782 1.000 27.87806 304 VAL A C 1
ATOM 2022 O O . VAL A 1 304 ? 42.36291 52.22241 8.81322 1.000 27.12679 304 VAL A O 1
ATOM 2026 N N . GLN A 1 305 ? 43.35131 50.41114 9.72352 1.000 22.82140 305 GLN A N 1
ATOM 2027 C CA . GLN A 1 305 ? 43.09349 49.57339 8.55496 1.000 18.17909 305 GLN A CA 1
ATOM 2028 C C . GLN A 1 305 ? 41.60220 49.48608 8.25086 1.000 27.66624 305 GLN A C 1
ATOM 2029 O O . GLN A 1 305 ? 41.19170 49.56865 7.08616 1.000 27.25031 305 GLN A O 1
ATOM 2035 N N . SER A 1 306 ? 40.77277 49.33204 9.28615 1.000 25.14870 306 SER A N 1
ATOM 2036 C CA . SER A 1 306 ? 39.34491 49.13899 9.05567 1.000 23.01616 306 SER A CA 1
ATOM 2037 C C . SER A 1 306 ? 38.65051 50.42433 8.60921 1.000 22.03443 306 SER A C 1
ATOM 2038 O O . SER A 1 306 ? 37.62076 50.35640 7.92728 1.000 27.88132 306 SER A O 1
ATOM 2041 N N . MET A 1 307 ? 39.17848 51.59824 8.98155 1.000 15.26581 307 MET A N 1
ATOM 2042 C CA . MET A 1 307 ? 38.61344 52.84887 8.47416 1.000 20.31958 307 MET A CA 1
ATOM 2043 C C . MET A 1 307 ? 39.07979 53.14879 7.05231 1.000 23.82040 307 MET A C 1
ATOM 2044 O O . MET A 1 307 ? 38.33412 53.75633 6.27580 1.000 22.17116 307 MET A O 1
ATOM 2049 N N . ARG A 1 308 ? 40.30489 52.75102 6.70144 1.000 24.48685 308 ARG A N 1
ATOM 2050 C CA . ARG A 1 308 ? 40.73485 52.82158 5.31057 1.000 26.06175 308 ARG A CA 1
ATOM 2051 C C . ARG A 1 308 ? 39.89356 51.89925 4.44121 1.000 24.49114 308 ARG A C 1
ATOM 2052 O O . ARG A 1 308 ? 39.45213 52.29000 3.35351 1.000 17.56546 308 ARG A O 1
ATOM 2060 N N . PHE A 1 309 ? 39.66389 50.66736 4.90837 1.000 21.15462 309 PHE A N 1
ATOM 2061 C CA . PHE A 1 309 ? 38.76437 49.76127 4.20311 1.000 18.30910 309 PHE A CA 1
ATOM 2062 C C . PHE A 1 309 ? 37.37861 50.37660 4.05957 1.000 22.65416 309 PHE A C 1
ATOM 2063 O O . PHE A 1 309 ? 36.78614 50.36587 2.97257 1.000 23.91082 309 PHE A O 1
ATOM 2071 N N . TYR A 1 310 ? 36.85013 50.91628 5.15960 1.000 23.61450 310 TYR A N 1
ATOM 2072 C CA . TYR A 1 310 ? 35.53136 51.53860 5.15222 1.000 26.15244 310 TYR A CA 1
ATOM 2073 C C . TYR A 1 310 ? 35.46460 52.67291 4.13803 1.000 26.67628 310 TYR A C 1
ATOM 2074 O O . TYR A 1 310 ? 34.49595 52.78645 3.37784 1.000 25.94751 310 TYR A O 1
ATOM 2083 N N . LEU A 1 311 ? 36.50343 53.50435 4.09436 1.000 26.89382 311 LEU A N 1
ATOM 2084 C CA . LEU A 1 311 ? 36.53720 54.61848 3.15584 1.000 24.74636 311 LEU A CA 1
ATOM 2085 C C . LEU A 1 311 ? 36.67649 54.13719 1.71345 1.000 26.58452 311 LEU A C 1
ATOM 2086 O O . LEU A 1 311 ? 36.02418 54.67320 0.80831 1.000 21.94007 311 LEU A O 1
ATOM 2091 N N . THR A 1 312 ? 37.52382 53.13244 1.47658 1.000 24.60474 312 THR A N 1
ATOM 2092 C CA . THR A 1 312 ? 37.74122 52.66407 0.11188 1.000 27.06645 312 THR A CA 1
ATOM 2093 C C . THR A 1 312 ? 36.49569 51.98436 -0.44294 1.000 23.71631 312 THR A C 1
ATOM 2094 O O . THR A 1 312 ? 36.14380 52.17745 -1.61250 1.000 22.26756 312 THR A O 1
ATOM 2098 N N . LEU A 1 313 ? 35.81659 51.18534 0.38152 1.000 21.73554 313 LEU A N 1
ATOM 2099 C CA . LEU A 1 313 ? 34.58025 50.55190 -0.06062 1.000 23.95349 313 LEU A CA 1
ATOM 2100 C C . LEU A 1 313 ? 33.53160 51.59633 -0.42733 1.000 28.94602 313 LEU A C 1
ATOM 2101 O O . LEU A 1 313 ? 32.79903 51.43449 -1.41103 1.000 34.26174 313 LEU A O 1
ATOM 2106 N N . LYS A 1 314 ? 33.45904 52.68843 0.33655 1.000 26.02757 314 LYS A N 1
ATOM 2107 C CA . LYS A 1 314 ? 32.45284 53.70585 0.05038 1.000 27.82487 314 LYS A CA 1
ATOM 2108 C C . LYS A 1 314 ? 32.78670 54.49970 -1.20825 1.000 27.43070 314 LYS A C 1
ATOM 2109 O O . LYS A 1 314 ? 31.87524 54.95600 -1.90518 1.000 27.21813 314 LYS A O 1
ATOM 2115 N N . ARG A 1 315 ? 34.07393 54.67506 -1.51845 1.000 23.78761 315 ARG A N 1
ATOM 2116 C CA . ARG A 1 315 ? 34.44049 55.33322 -2.76726 1.000 27.93521 315 ARG A CA 1
ATOM 2117 C C . ARG A 1 315 ? 34.02767 54.49030 -3.96720 1.000 30.57840 315 ARG A C 1
ATOM 2118 O O . ARG A 1 315 ? 33.53188 55.01960 -4.96868 1.000 34.02876 315 ARG A O 1
ATOM 2126 N N . ILE A 1 316 ? 34.22539 53.17376 -3.88217 1.000 26.21847 316 ILE A N 1
ATOM 2127 C CA . ILE A 1 316 ? 33.88669 52.29138 -4.99278 1.000 21.28225 316 ILE A CA 1
ATOM 2128 C C . ILE A 1 316 ? 32.37742 52.22821 -5.18536 1.000 25.79893 316 ILE A C 1
ATOM 2129 O O . ILE A 1 316 ? 31.87532 52.33778 -6.31018 1.000 37.52901 316 ILE A O 1
ATOM 2134 N N . LEU A 1 317 ? 31.63175 52.05212 -4.09126 1.000 25.05445 317 LEU A N 1
ATOM 2135 C CA . LEU A 1 317 ? 30.18141 51.92089 -4.19461 1.000 25.24093 317 LEU A CA 1
ATOM 2136 C C . LEU A 1 317 ? 29.54105 53.19949 -4.72282 1.000 31.93743 317 LEU A C 1
ATOM 2137 O O . LEU A 1 317 ? 28.66579 53.14537 -5.59552 1.000 36.15332 317 LEU A O 1
ATOM 2142 N N . ASP A 1 318 ? 29.96575 54.36154 -4.21592 1.000 33.02007 318 ASP A N 1
ATOM 2143 C CA . ASP A 1 318 ? 29.38292 55.61761 -4.67973 1.000 39.98127 318 ASP A CA 1
ATOM 2144 C C . ASP A 1 318 ? 29.83536 55.98551 -6.08593 1.000 39.85297 318 ASP A C 1
ATOM 2145 O O . ASP A 1 318 ? 29.17430 56.79380 -6.74379 1.000 45.36845 318 ASP A O 1
ATOM 2150 N N . THR A 1 319 ? 30.94343 55.41511 -6.55717 1.000 39.24385 319 THR A N 1
ATOM 2151 C CA . THR A 1 319 ? 31.35113 55.60536 -7.94393 1.000 42.82200 319 THR A CA 1
ATOM 2152 C C . THR A 1 319 ? 30.44896 54.83288 -8.90051 1.000 42.56251 319 THR A C 1
ATOM 2153 O O . THR A 1 319 ? 30.20479 55.28397 -10.02645 1.000 48.29786 319 THR A O 1
ATOM 2157 N N . ASP A 1 320 ? 29.92605 53.68793 -8.46070 1.000 36.29833 320 ASP A N 1
ATOM 2158 C CA . ASP A 1 320 ? 29.12498 52.82026 -9.31134 1.000 30.13056 320 ASP A CA 1
ATOM 2159 C C . ASP A 1 320 ? 27.65613 53.20446 -9.17713 1.000 29.51191 320 ASP A C 1
ATOM 2160 O O . ASP A 1 320 ? 27.07722 53.01644 -8.09803 1.000 35.29600 320 ASP A O 1
ATOM 2165 N N . PRO A 1 321 ? 27.01612 53.72324 -10.22849 1.000 29.16034 321 PRO A N 1
ATOM 2166 C CA . PRO A 1 321 ? 25.64240 54.23246 -10.06908 1.000 30.26409 321 PRO A CA 1
ATOM 2167 C C . PRO A 1 321 ? 24.60800 53.15743 -9.77425 1.000 28.57314 321 PRO A C 1
ATOM 2168 O O . PRO A 1 321 ? 23.58443 53.46253 -9.14971 1.000 30.85329 321 PRO A O 1
ATOM 2172 N N . GLU A 1 322 ? 24.83045 51.91721 -10.19860 1.000 30.08487 322 GLU A N 1
ATOM 2173 C CA . GLU A 1 322 ? 23.89065 50.83831 -9.92590 1.000 29.88527 322 GLU A CA 1
ATOM 2174 C C . GLU A 1 322 ? 24.14312 50.15349 -8.58623 1.000 29.53163 322 GLU A C 1
ATOM 2175 O O . GLU A 1 322 ? 23.39039 49.24383 -8.22427 1.000 36.64460 322 GLU A O 1
ATOM 2181 N N . CYS A 1 323 ? 25.17175 50.56590 -7.84119 1.000 25.18191 323 CYS A N 1
ATOM 2182 C CA . CYS A 1 323 ? 25.44116 50.02446 -6.51362 1.000 24.36808 323 CYS A CA 1
ATOM 2183 C C . CYS A 1 323 ? 25.29155 51.03829 -5.39160 1.000 30.79575 323 CYS A C 1
ATOM 2184 O O . CYS A 1 323 ? 24.97820 50.64270 -4.26618 1.000 34.38893 323 CYS A O 1
ATOM 2187 N N . SER A 1 324 ? 25.51722 52.32272 -5.65291 1.000 35.12301 324 SER A N 1
ATOM 2188 C CA . SER A 1 324 ? 25.32415 53.32211 -4.61403 1.000 39.74257 324 SER A CA 1
ATOM 2189 C C . SER A 1 324 ? 23.84520 53.43205 -4.26259 1.000 41.62391 324 SER A C 1
ATOM 2190 O O . SER A 1 324 ? 22.96607 53.18896 -5.09387 1.000 39.17733 324 SER A O 1
ATOM 2193 N N . LYS A 1 325 ? 23.57842 53.78200 -3.00705 1.000 43.71675 325 LYS A N 1
ATOM 2194 C CA . LYS A 1 325 ? 22.23613 53.83254 -2.43557 1.000 45.98428 325 LYS A CA 1
ATOM 2195 C C . LYS A 1 325 ? 21.54418 52.47257 -2.43366 1.000 40.76598 325 LYS A C 1
ATOM 2196 O O . LYS A 1 325 ? 20.32337 52.40588 -2.25360 1.000 46.62851 325 LYS A O 1
ATOM 2202 N N . LYS A 1 326 ? 22.28548 51.38229 -2.63529 1.000 31.40625 326 LYS A N 1
ATOM 2203 C CA . LYS A 1 326 ? 21.70760 50.04730 -2.55088 1.000 30.18687 326 LYS A CA 1
ATOM 2204 C C . LYS A 1 326 ? 22.02742 49.34656 -1.23847 1.000 29.66121 326 LYS A C 1
ATOM 2205 O O . LYS A 1 326 ? 21.35207 48.37232 -0.89005 1.000 28.64676 326 LYS A O 1
ATOM 2211 N N . CYS A 1 327 ? 23.02908 49.81843 -0.50477 1.000 27.29385 327 CYS A N 1
ATOM 2212 C CA . CYS A 1 327 ? 23.35359 49.25321 0.79082 1.000 29.30567 327 CYS A CA 1
ATOM 2213 C C . CYS A 1 327 ? 23.65175 50.38240 1.76540 1.000 31.54896 327 CYS A C 1
ATOM 2214 O O . CYS A 1 327 ? 23.93902 51.51424 1.37038 1.000 30.80810 327 CYS A O 1
ATOM 2217 N N . LYS A 1 328 ? 23.56119 50.06470 3.05375 1.000 29.87403 328 LYS A N 1
ATOM 2218 C CA . LYS A 1 328 ? 23.88864 51.00903 4.11403 1.000 24.13225 328 LYS A CA 1
ATOM 2219 C C . LYS A 1 328 ? 24.84268 50.33404 5.08489 1.000 22.17428 328 LYS A C 1
ATOM 2220 O O . LYS A 1 328 ? 24.47647 49.35286 5.73678 1.000 23.70772 328 LYS A O 1
ATOM 2226 N N . ILE A 1 329 ? 26.06253 50.84976 5.17217 1.000 20.38760 329 ILE A N 1
ATOM 2227 C CA . ILE A 1 329 ? 27.04799 50.31914 6.10647 1.000 24.48075 329 ILE A CA 1
ATOM 2228 C C . ILE A 1 329 ? 26.75661 50.88885 7.49062 1.000 26.35604 329 ILE A C 1
ATOM 2229 O O . ILE A 1 329 ? 26.66113 52.10960 7.66355 1.000 29.34468 329 ILE A O 1
ATOM 2234 N N . VAL A 1 330 ? 26.59938 50.00484 8.47409 1.000 20.97458 330 VAL A N 1
ATOM 2235 C CA . VAL A 1 330 ? 26.26097 50.38495 9.84257 1.000 21.50281 330 VAL A CA 1
ATOM 2236 C C . VAL A 1 330 ? 27.50006 50.15068 10.70028 1.000 22.86474 330 VAL A C 1
ATOM 2237 O O . VAL A 1 330 ? 27.75409 49.02771 11.15373 1.000 21.10298 330 VAL A O 1
ATOM 2241 N N . PHE A 1 331 ? 28.27943 51.20292 10.93184 1.000 22.43079 331 PHE A N 1
ATOM 2242 C CA . PHE A 1 331 ? 29.40305 51.12833 11.85442 1.000 26.71501 331 PHE A CA 1
ATOM 2243 C C . PHE A 1 331 ? 28.91967 51.44642 13.26614 1.000 31.01102 331 PHE A C 1
ATOM 2244 O O . PHE A 1 331 ? 28.16430 52.40426 13.47046 1.000 33.51921 331 PHE A O 1
ATOM 2252 N N . TYR A 1 332 ? 29.36353 50.65050 14.23775 1.000 28.57805 332 TYR A N 1
ATOM 2253 C CA . TYR A 1 332 ? 28.90493 50.82930 15.60670 1.000 23.67800 332 TYR A CA 1
ATOM 2254 C C . TYR A 1 332 ? 29.93733 50.26236 16.56612 1.000 25.61779 332 TYR A C 1
ATOM 2255 O O . TYR A 1 332 ? 30.68150 49.33832 16.22360 1.000 24.97488 332 TYR A O 1
ATOM 2264 N N . LYS A 1 333 ? 29.96447 50.82744 17.77415 1.000 28.95866 333 LYS A N 1
ATOM 2265 C CA . LYS A 1 333 ? 30.77760 50.30082 18.86613 1.000 28.42663 333 LYS A CA 1
ATOM 2266 C C . LYS A 1 333 ? 30.05389 49.11248 19.48092 1.000 27.75385 333 LYS A C 1
ATOM 2267 O O . LYS A 1 333 ? 29.02018 49.27839 20.13877 1.000 27.72406 333 LYS A O 1
ATOM 2273 N N . ASP A 1 334 ? 30.59662 47.91317 19.27748 1.000 24.73940 334 ASP A N 1
ATOM 2274 C CA . ASP A 1 334 ? 29.98534 46.69609 19.80752 1.000 24.03770 334 ASP A CA 1
ATOM 2275 C C . ASP A 1 334 ? 30.44069 46.50113 21.25501 1.000 24.06993 334 ASP A C 1
ATOM 2276 O O . ASP A 1 334 ? 31.25296 45.63357 21.58124 1.000 24.80251 334 ASP A O 1
ATOM 2281 N N . VAL A 1 335 ? 29.88662 47.33727 22.13417 1.000 26.89558 335 VAL A N 1
ATOM 2282 C CA . VAL A 1 335 ? 30.26621 47.35199 23.54380 1.000 30.17273 335 VAL A CA 1
ATOM 2283 C C . VAL A 1 335 ? 29.09485 47.12242 24.48975 1.000 34.45428 335 VAL A C 1
ATOM 2284 O O . VAL A 1 335 ? 29.31845 47.02740 25.70575 1.000 34.15153 335 VAL A O 1
ATOM 2288 N N . ASN A 1 336 ? 27.86064 47.03736 23.99965 1.000 37.67047 336 ASN A N 1
ATOM 2289 C CA . ASN A 1 336 ? 26.68193 47.02482 24.85804 1.000 37.68816 336 ASN A CA 1
ATOM 2290 C C . ASN A 1 336 ? 26.02030 45.65239 24.87937 1.000 37.43696 336 ASN A C 1
ATOM 2291 O O . ASN A 1 336 ? 25.92479 44.97715 23.84868 1.000 39.54713 336 ASN A O 1
ATOM 2296 N N . ASN A 1 337 ? 25.54158 45.25865 26.06293 1.000 32.43023 337 ASN A N 1
ATOM 2297 C CA . ASN A 1 337 ? 24.87581 43.97812 26.25999 1.000 30.81704 337 ASN A CA 1
ATOM 2298 C C . ASN A 1 337 ? 23.36648 44.07746 26.41094 1.000 35.26928 337 ASN A C 1
ATOM 2299 O O . ASN A 1 337 ? 22.68809 43.05448 26.27759 1.000 37.89384 337 ASN A O 1
ATOM 2304 N N . SER A 1 338 ? 22.83142 45.26206 26.70557 1.000 36.96845 338 SER A N 1
ATOM 2305 C CA . SER A 1 338 ? 21.39389 45.41006 26.88879 1.000 36.72563 338 SER A CA 1
ATOM 2306 C C . SER A 1 338 ? 20.64646 44.96423 25.63971 1.000 33.05577 338 SER A C 1
ATOM 2307 O O . SER A 1 338 ? 21.10677 45.16846 24.51277 1.000 28.20493 338 SER A O 1
ATOM 2310 N N . SER A 1 339 ? 19.48561 44.33913 25.85171 1.000 34.11945 339 SER A N 1
ATOM 2311 C CA . SER A 1 339 ? 18.66237 43.88340 24.73934 1.000 36.62643 339 SER A CA 1
ATOM 2312 C C . SER A 1 339 ? 18.07203 45.03463 23.93694 1.000 38.63084 339 SER A C 1
ATOM 2313 O O . SER A 1 339 ? 17.57520 44.80628 22.83166 1.000 36.65464 339 SER A O 1
ATOM 2316 N N . ASP A 1 340 ? 18.10095 46.25512 24.46914 1.000 42.07083 340 ASP A N 1
ATOM 2317 C CA . ASP A 1 340 ? 17.55081 47.41040 23.77372 1.000 42.72021 340 ASP A CA 1
ATOM 2318 C C . ASP A 1 340 ? 18.56039 48.09878 22.87136 1.000 37.64522 340 ASP A C 1
ATOM 2319 O O . ASP A 1 340 ? 18.15856 48.84659 21.97306 1.000 38.27835 340 ASP A O 1
ATOM 2324 N N . ALA A 1 341 ? 19.85567 47.87391 23.09551 1.000 32.68334 341 ALA A N 1
ATOM 2325 C CA . ALA A 1 341 ? 20.87692 48.70266 22.46644 1.000 33.11279 341 ALA A CA 1
ATOM 2326 C C . ALA A 1 341 ? 20.92080 48.47976 20.95838 1.000 34.42491 341 ALA A C 1
ATOM 2327 O O . ALA A 1 341 ? 20.77497 49.42515 20.17508 1.000 34.29109 341 ALA A O 1
ATOM 2329 N N . MET A 1 342 ? 21.12804 47.23618 20.53054 1.000 34.37648 342 MET A N 1
ATOM 2330 C CA . MET A 1 342 ? 21.24438 46.96012 19.10170 1.000 35.70265 342 MET A CA 1
ATOM 2331 C C . MET A 1 342 ? 19.90526 47.15622 18.39170 1.000 35.33054 342 MET A C 1
ATOM 2332 O O . MET A 1 342 ? 19.87990 47.74573 17.30430 1.000 35.98979 342 MET A O 1
ATOM 2337 N N . PRO A 1 343 ? 18.77708 46.68694 18.94595 1.000 37.98324 343 PRO A N 1
ATOM 2338 C CA . PRO A 1 343 ? 17.48481 47.02922 18.32694 1.000 39.77322 343 PRO A CA 1
ATOM 2339 C C . PRO A 1 343 ? 17.25266 48.52061 18.13033 1.000 39.43160 343 PRO A C 1
ATOM 2340 O O . PRO A 1 343 ? 16.73534 48.92114 17.07927 1.000 41.02680 343 PRO A O 1
ATOM 2344 N N . ARG A 1 344 ? 17.61370 49.35702 19.10780 1.000 35.51633 344 ARG A N 1
ATOM 2345 C CA . ARG A 1 344 ? 17.37816 50.79057 18.95859 1.000 37.52864 344 ARG A CA 1
ATOM 2346 C C . ARG A 1 344 ? 18.28547 51.40087 17.90003 1.000 33.12965 344 ARG A C 1
ATOM 2347 O O . ARG A 1 344 ? 17.88252 52.33992 17.20392 1.000 33.92849 344 ARG A O 1
ATOM 2355 N N . LEU A 1 345 ? 19.50527 50.88491 17.76339 1.000 29.33132 345 LEU A N 1
ATOM 2356 C CA . LEU A 1 345 ? 20.40230 51.37982 16.72795 1.000 36.24070 345 LEU A CA 1
ATOM 2357 C C . LEU A 1 345 ? 19.85925 51.06968 15.33710 1.000 34.47295 345 LEU A C 1
ATOM 2358 O O . LEU A 1 345 ? 19.86197 51.93226 14.45181 1.000 35.25543 345 LEU A O 1
ATOM 2363 N N . ILE A 1 346 ? 19.37656 49.84095 15.13065 1.000 30.27867 346 ILE A N 1
ATOM 2364 C CA . ILE A 1 346 ? 18.90506 49.43679 13.80828 1.000 29.59967 346 ILE A CA 1
ATOM 2365 C C . ILE A 1 346 ? 17.62583 50.18119 13.43806 1.000 34.48550 346 ILE A C 1
ATOM 2366 O O . ILE A 1 346 ? 17.47061 50.63814 12.29906 1.000 37.27855 346 ILE A O 1
ATOM 2371 N N . CYS A 1 347 ? 16.68814 50.30961 14.38634 1.000 37.12815 347 CYS A N 1
ATOM 2372 C CA . CYS A 1 347 ? 15.46912 51.07707 14.13290 1.000 40.70551 347 CYS A CA 1
ATOM 2373 C C . CYS A 1 347 ? 15.79228 52.50946 13.73916 1.000 45.52311 347 CYS A C 1
ATOM 2374 O O . CYS A 1 347 ? 15.12593 53.09157 12.87634 1.000 48.87482 347 CYS A O 1
ATOM 2377 N N . ASN A 1 348 ? 16.80914 53.09759 14.36587 1.000 46.46545 348 ASN A N 1
ATOM 2378 C CA . ASN A 1 348 ? 17.22405 54.43760 13.97577 1.000 45.39050 348 ASN A CA 1
ATOM 2379 C C . ASN A 1 348 ? 17.72459 54.46154 12.53623 1.000 38.53243 348 ASN A C 1
ATOM 2380 O O . ASN A 1 348 ? 17.40365 55.38273 11.77801 1.000 37.31323 348 ASN A O 1
ATOM 2385 N N . GLU A 1 349 ? 18.50980 53.45615 12.13749 1.000 34.52252 349 GLU A N 1
ATOM 2386 C CA . GLU A 1 349 ? 19.03552 53.43894 10.77626 1.000 35.46299 349 GLU A CA 1
ATOM 2387 C C . GLU A 1 349 ? 17.94014 53.16148 9.75667 1.000 30.25111 349 GLU A C 1
ATOM 2388 O O . GLU A 1 349 ? 17.92754 53.76541 8.67993 1.000 34.76619 349 GLU A O 1
ATOM 2394 N N . ILE A 1 350 ? 17.01656 52.25298 10.07407 1.000 26.79820 350 ILE A N 1
ATOM 2395 C CA . ILE A 1 350 ? 15.93239 51.93503 9.14797 1.000 30.17064 350 ILE A CA 1
ATOM 2396 C C . ILE A 1 350 ? 15.06766 53.16278 8.89516 1.000 38.50080 350 ILE A C 1
ATOM 2397 O O . ILE A 1 350 ? 14.70310 53.46077 7.75036 1.000 41.42738 350 ILE A O 1
ATOM 2402 N N . LYS A 1 351 ? 14.72596 53.89455 9.95861 1.000 41.67488 351 LYS A N 1
ATOM 2403 C CA . LYS A 1 351 ? 13.89642 55.08511 9.80529 1.000 43.64347 351 LYS A CA 1
ATOM 2404 C C . LYS A 1 351 ? 14.63288 56.17836 9.04055 1.000 46.59704 351 LYS A C 1
ATOM 2405 O O . LYS A 1 351 ? 14.02422 56.90502 8.24696 1.000 49.20767 351 LYS A O 1
ATOM 2411 N N . ASN A 1 352 ? 15.94302 56.30610 9.26102 1.000 44.08334 352 ASN A N 1
ATOM 2412 C CA . ASN A 1 352 ? 16.72539 57.29186 8.52238 1.000 46.41520 352 ASN A CA 1
ATOM 2413 C C . ASN A 1 352 ? 16.72230 56.99027 7.02785 1.000 48.36615 352 ASN A C 1
ATOM 2414 O O . ASN A 1 352 ? 16.61381 57.90349 6.19958 1.000 49.96330 352 ASN A O 1
ATOM 2419 N N . GLN A 1 353 ? 16.83126 55.71177 6.66331 1.000 41.76556 353 GLN A N 1
ATOM 2420 C CA . GLN A 1 353 ? 16.85699 55.35547 5.25158 1.000 40.86012 353 GLN A CA 1
ATOM 2421 C C . GLN A 1 353 ? 15.48313 55.49643 4.60941 1.000 47.49834 353 GLN A C 1
ATOM 2422 O O . GLN A 1 353 ? 15.39116 55.81293 3.41844 1.000 49.27349 353 GLN A O 1
ATOM 2428 N N . LEU A 1 354 ? 14.40892 55.27407 5.37342 1.000 50.21355 354 LEU A N 1
ATOM 2429 C CA . LEU A 1 354 ? 13.06933 55.45744 4.82363 1.000 48.01464 354 LEU A CA 1
ATOM 2430 C C . LEU A 1 354 ? 12.79056 56.92191 4.50950 1.000 56.76311 354 LEU A C 1
ATOM 2431 O O . LEU A 1 354 ? 12.06261 57.22055 3.55557 1.000 61.20787 354 LEU A O 1
ATOM 2436 N N . ARG A 1 355 ? 13.35800 57.84222 5.29443 1.000 59.21188 355 ARG A N 1
ATOM 2437 C CA . ARG A 1 355 ? 13.24528 59.26476 4.98500 1.000 63.29291 355 ARG A CA 1
ATOM 2438 C C . ARG A 1 355 ? 13.85463 59.57910 3.62444 1.000 64.47563 355 ARG A C 1
ATOM 2439 O O . ARG A 1 355 ? 13.24149 60.26419 2.79759 1.000 70.92297 355 ARG A O 1
ATOM 2447 N N . LYS A 1 356 ? 15.06912 59.08363 3.37606 1.000 60.32351 356 LYS A N 1
ATOM 2448 C CA . LYS A 1 356 ? 15.75664 59.39084 2.12716 1.000 58.78300 356 LYS A CA 1
ATOM 2449 C C . LYS A 1 356 ? 15.06007 58.76360 0.92675 1.000 61.59700 356 LYS A C 1
ATOM 2450 O O . LYS A 1 356 ? 15.09263 59.32925 -0.17176 1.000 64.58472 356 LYS A O 1
ATOM 2456 N N . GLU A 1 357 ? 14.42702 57.60746 1.11254 1.000 61.49463 357 GLU A N 1
ATOM 2457 C CA . GLU A 1 357 ? 13.68702 56.93649 0.05285 1.000 61.18912 357 GLU A CA 1
ATOM 2458 C C . GLU A 1 357 ? 12.25565 57.44900 -0.08415 1.000 67.49607 357 GLU A C 1
ATOM 2459 O O . GLU A 1 357 ? 11.42218 56.77641 -0.70332 1.000 73.11046 357 GLU A O 1
ATOM 2465 N N . SER A 1 358 ? 11.95419 58.61795 0.47200 1.000 65.88642 358 SER A N 1
ATOM 2466 C CA . SER A 1 358 ? 10.60791 59.17013 0.41210 1.000 63.28935 358 SER A CA 1
ATOM 2467 C C . SER A 1 358 ? 10.57024 60.46604 -0.38891 1.000 61.39938 358 SER A C 1
ATOM 2468 O O . SER A 1 358 ? 11.60521 60.95944 -0.83576 1.000 61.76220 358 SER A O 1
#

Radius of gyration: 27.02 Å; Cα contacts (8 Å, |Δi|>4): 476; chains: 1; bounding box: 82×34×49 Å

Secondary structure (DSSP, 8-state):
-PPPP-SS--EEEEEE--TTTTHHHHHHHHHHHHHHT--EEEHHHHS-TT---HHHHHHHHHTEEEEEEEE-HHHHHSSGGGTHHHHH--S-HHHHHHHEEEEE-TT-TGGGS-TTTGGG----TTHHHHHHH-------HHHHHHHHIIIIIHHHHHHHHHHHHHHHHTTT-TTSEEEEEEEEEETT-PPPS-GGGG-TTSEEEEEE--EEEEEEE-TTS-EEEEEEEE-GGGHHHHHHHH-SSS---HHHHHHHHHHHHHHHHHHHHHSTTTTTSEEEEEE------TTHHHHHHHHHHHHHHHHT-

Foldseek 3Di:
DADDFDDLAPFLEEEQDDPVPCLVVSVVLVVVQVVVPGGYDYCVVHPDPVGPDLVVLVSRLRRYQAYEYEAEPVCCVRCCLVPNVVSNQDLFLVVCLLHYAYDYPPPCDLVNHPPSRNVNPHYVVSVVSSVSSPDGDGQPQPVLQVCCCVVPLVVQQLCQLVQQVVVCVVVVQVVQEFSAEEEEQAQLLDFDPFPCVLAVQWAWDQCGVHFTKIWFAEPVRDIHIHGYGYSNSLNVLNVLQPDPVHPHHSVNSNVSVVSNVVSNQVVQVVDPSRPLRHHYHYDHSDDRDNVPVRHSVSVVRNVNVVVVD

Sequence (309 aa):
SVPVLRHPHVYHAFISYCADADTSHARTILDSVESRGFTCCFAERDFLPGECTSDVVVDAIHCSKNVILVISPASLQSEWSKFEMLMAVDDSHQRNNVCLVPVLLGGVKVDDLPPPLRPLTCIRNTDDIIQAISKPVGNLAHGFAWGYYYGYLKIILPDLDKTVRQWRRVNNAEGRMSEKLFLFFPQSCRCRDSIADESSLIKH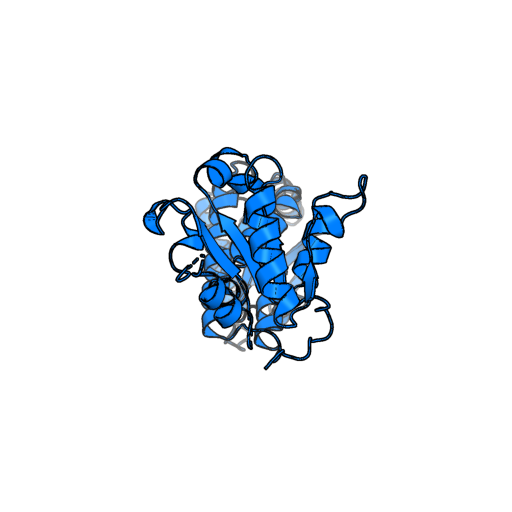RGHLPKNTIYSVTDDNGEDYFFAGEYIGVIHTMFEMEQNATTGLQTREKYVQSMRFYLTLKRILDTDPECSKKCKIVFYKDVNNSSDAMPRLICNEIKNQLRKES